Protein AF-A0AA36N9P1-F1 (afdb_monomer_lite)

Organism: NCBI:txid2562239

Secondary structure (DSSP, 8-state):
----HHHHHHHHHHHHHTTS--TTHHHHHHHHHHHHHHHHHHHH--TTT-HHHHHHHHHHHHHHHHHHHTS-SS--THHHHHHHHHHHHHHHHHHHHHHHHHHHTT--GGG-HHHHHHHHHHHHHHHHHHHHHTTTS-HHHHHHHHHHHHHHHHHHHHHHHSS------HHHHHHHHHTTS-GGG--S--THHHHHHHHTSS------PPPHHHHHHHHHHHHHHHHHHHHHHHHTT----TTSTTHHHHHHHHHHTT--HHHHHHTHHHHHHHS-HHHHHHHHHHH-SS-SS-HHHHHHHHHH--

Structure (mmCIF, N/CA/C/O backbone):
data_AF-A0AA36N9P1-F1
#
_entry.id   AF-A0AA36N9P1-F1
#
loop_
_atom_site.group_PDB
_atom_site.id
_atom_site.type_symbol
_atom_site.label_atom_id
_atom_site.label_alt_id
_atom_site.label_comp_id
_atom_site.label_asym_id
_atom_site.label_entity_id
_atom_site.label_seq_id
_atom_site.pdbx_PDB_ins_code
_atom_site.Cartn_x
_atom_site.Cartn_y
_atom_site.Cartn_z
_atom_site.occupancy
_atom_site.B_iso_or_equiv
_atom_site.auth_seq_id
_atom_site.auth_comp_id
_atom_site.auth_asym_id
_atom_site.auth_atom_id
_atom_site.pdbx_PDB_model_num
ATOM 1 N N . MET A 1 1 ? -11.630 -11.093 16.949 1.00 73.50 1 MET A N 1
ATOM 2 C CA . MET A 1 1 ? -11.182 -9.713 17.240 1.00 73.50 1 MET A CA 1
ATOM 3 C C . MET A 1 1 ? -10.554 -9.713 18.623 1.00 73.50 1 MET A C 1
ATOM 5 O O . MET A 1 1 ? -11.185 -10.213 19.547 1.00 73.50 1 MET A O 1
ATOM 9 N N . LYS A 1 2 ? -9.307 -9.256 18.764 1.00 85.06 2 LYS A N 1
ATOM 10 C CA . LYS A 1 2 ? -8.616 -9.235 20.062 1.00 85.06 2 LYS A CA 1
ATOM 11 C C . LYS A 1 2 ? -8.937 -7.912 20.759 1.00 85.06 2 LYS A C 1
ATOM 13 O O . LYS A 1 2 ? -8.460 -6.876 20.317 1.00 85.06 2 LYS A O 1
ATOM 18 N N . VAL A 1 3 ? -9.762 -7.967 21.800 1.00 90.50 3 VAL A N 1
ATOM 19 C CA . VAL A 1 3 ? -10.152 -6.811 22.624 1.00 90.50 3 VAL A CA 1
ATOM 20 C C . VAL A 1 3 ? -9.300 -6.795 23.888 1.00 90.50 3 VAL A C 1
ATOM 22 O O . VAL A 1 3 ? -8.986 -7.848 24.450 1.00 90.50 3 VAL A O 1
ATOM 25 N N . SER A 1 4 ? -8.893 -5.614 24.336 1.00 92.88 4 SER A N 1
ATOM 26 C CA . SER A 1 4 ? -8.079 -5.462 25.529 1.00 92.88 4 SER A CA 1
ATOM 27 C C . SER A 1 4 ? -8.882 -5.695 26.817 1.00 92.88 4 SER A C 1
ATOM 29 O O . SER A 1 4 ? -10.080 -5.396 26.887 1.00 92.88 4 SER A O 1
ATOM 31 N N . PRO A 1 5 ? -8.223 -6.152 27.901 1.00 93.56 5 PRO A N 1
ATOM 32 C CA . PRO A 1 5 ? -8.864 -6.269 29.210 1.00 93.56 5 PRO A CA 1
ATOM 33 C C . PRO A 1 5 ? -9.454 -4.945 29.713 1.00 93.56 5 PRO A C 1
ATOM 35 O O . PRO A 1 5 ? -10.457 -4.951 30.421 1.00 93.56 5 PRO A O 1
ATOM 38 N N . THR A 1 6 ? -8.852 -3.809 29.347 1.00 92.50 6 THR A N 1
ATOM 39 C CA . THR A 1 6 ? -9.326 -2.473 29.730 1.00 92.50 6 THR A CA 1
ATOM 40 C C . THR A 1 6 ? -10.675 -2.158 29.091 1.00 92.50 6 THR A C 1
ATOM 42 O O . THR A 1 6 ? -11.595 -1.755 29.800 1.00 92.50 6 THR A O 1
ATOM 45 N N . ALA A 1 7 ? -10.825 -2.400 27.786 1.00 92.69 7 ALA A N 1
ATOM 46 C CA . ALA A 1 7 ? -12.092 -2.186 27.089 1.00 92.69 7 ALA A CA 1
ATOM 47 C C . ALA A 1 7 ? -13.194 -3.128 27.602 1.00 92.69 7 ALA A C 1
ATOM 49 O O . ALA A 1 7 ? -14.325 -2.695 27.810 1.00 92.69 7 ALA A O 1
ATOM 50 N N . LEU A 1 8 ? -12.857 -4.389 27.904 1.00 94.19 8 LEU A N 1
ATOM 51 C CA . LEU A 1 8 ? -13.791 -5.338 28.525 1.00 94.19 8 LEU A CA 1
ATOM 52 C C . LEU A 1 8 ? -14.265 -4.871 29.907 1.00 94.19 8 LEU A C 1
ATOM 54 O O . LEU A 1 8 ? -15.458 -4.938 30.202 1.00 94.19 8 LEU A O 1
ATOM 58 N N . LYS A 1 9 ? -13.345 -4.396 30.758 1.00 94.94 9 LYS A N 1
ATOM 59 C CA . LYS A 1 9 ? -13.691 -3.846 32.077 1.00 94.94 9 LYS A CA 1
ATOM 60 C C . LYS A 1 9 ? -14.610 -2.634 31.939 1.00 94.94 9 LYS A C 1
ATOM 62 O O . LYS A 1 9 ? -15.633 -2.595 32.612 1.00 94.94 9 LYS A O 1
ATOM 67 N N . LEU A 1 10 ? -14.290 -1.702 31.041 1.00 93.62 10 LEU A N 1
ATOM 68 C CA . LEU A 1 10 ? -15.113 -0.517 30.797 1.00 93.62 10 LEU A CA 1
ATOM 69 C C . LEU A 1 10 ? -16.517 -0.887 30.296 1.00 93.62 10 LEU A C 1
ATOM 71 O O . LEU A 1 10 ? -17.500 -0.393 30.837 1.00 93.62 10 LEU A O 1
ATOM 75 N N . ALA A 1 11 ? -16.632 -1.808 29.336 1.00 92.94 11 ALA A N 1
ATOM 76 C CA . ALA A 1 11 ? -17.930 -2.261 28.835 1.00 92.94 11 ALA A CA 1
ATOM 77 C C . ALA A 1 11 ? -18.801 -2.894 29.933 1.00 92.94 11 ALA A C 1
ATOM 79 O O . ALA A 1 11 ? -20.003 -2.650 29.976 1.00 92.94 11 ALA A O 1
ATOM 80 N N . ARG A 1 12 ? -18.204 -3.665 30.856 1.00 94.44 12 ARG A N 1
ATOM 81 C CA . ARG A 1 12 ? -18.929 -4.215 32.016 1.00 94.44 12 ARG A CA 1
ATOM 82 C C . ARG A 1 12 ? -19.448 -3.117 32.942 1.00 94.44 12 ARG A C 1
ATOM 84 O O . ARG A 1 12 ? -20.580 -3.222 33.397 1.00 94.44 12 ARG A O 1
ATOM 91 N N . GLN A 1 13 ? -18.647 -2.081 33.196 1.00 92.44 13 GLN A N 1
ATOM 92 C CA . GLN A 1 13 ? -19.057 -0.942 34.026 1.00 92.44 13 GLN A CA 1
ATOM 93 C C . GLN A 1 13 ? -20.187 -0.143 33.367 1.00 92.44 13 GLN A C 1
ATOM 95 O O . GLN A 1 13 ? -21.183 0.154 34.015 1.00 92.44 13 GLN A O 1
ATOM 100 N N . ILE A 1 14 ? -20.091 0.111 32.058 1.00 90.50 14 ILE A N 1
ATOM 101 C CA . ILE A 1 14 ? -21.170 0.737 31.278 1.00 90.50 14 ILE A CA 1
ATOM 102 C C . ILE A 1 14 ? -22.450 -0.104 31.362 1.00 90.50 14 ILE A C 1
ATOM 104 O O . ILE A 1 14 ? -23.526 0.433 31.601 1.00 90.50 14 ILE A O 1
ATOM 108 N N . GLY A 1 15 ? -22.339 -1.426 31.209 1.00 90.75 15 GLY A N 1
ATOM 109 C CA . GLY A 1 15 ? -23.479 -2.335 31.316 1.00 90.75 15 GLY A CA 1
ATOM 110 C C . GLY A 1 15 ? -24.096 -2.392 32.717 1.00 90.75 15 GLY A C 1
ATOM 111 O O . GLY A 1 15 ? -25.293 -2.625 32.829 1.00 90.75 15 GLY A O 1
ATOM 112 N N . ALA A 1 16 ? -23.309 -2.181 33.775 1.00 91.56 16 ALA A N 1
ATOM 113 C CA . ALA A 1 16 ? -23.822 -2.069 35.139 1.00 91.56 16 ALA A CA 1
ATOM 114 C C . ALA A 1 16 ? -24.599 -0.756 35.333 1.00 91.56 16 ALA A C 1
ATOM 116 O O . ALA A 1 16 ? -25.746 -0.804 35.762 1.00 91.56 16 ALA A O 1
ATOM 117 N N . LEU A 1 17 ? -24.024 0.379 34.916 1.00 89.38 17 LEU A N 1
ATOM 118 C CA . LEU A 1 17 ? -24.678 1.697 34.965 1.00 89.38 17 LEU A CA 1
ATOM 119 C C . LEU A 1 17 ? -25.976 1.744 34.144 1.00 89.38 17 LEU A C 1
ATOM 121 O O . LEU A 1 17 ? -26.926 2.420 34.508 1.00 89.38 17 LEU A O 1
ATOM 125 N N . ALA A 1 18 ? -26.030 1.002 33.039 1.00 87.31 18 ALA A N 1
ATOM 126 C CA . ALA A 1 18 ? -27.203 0.932 32.174 1.00 87.31 18 ALA A CA 1
ATOM 127 C C . ALA A 1 18 ? -28.402 0.177 32.777 1.00 87.31 18 ALA A C 1
ATOM 129 O O . ALA A 1 18 ? -29.517 0.340 32.286 1.00 87.31 18 ALA A O 1
ATOM 130 N N . LYS A 1 19 ? -28.192 -0.691 33.778 1.00 89.06 19 LYS A N 1
ATOM 131 C CA . LYS A 1 19 ? -29.276 -1.486 34.386 1.00 89.06 19 LYS A CA 1
ATOM 132 C C . LYS A 1 19 ? -30.121 -0.682 35.367 1.00 89.06 19 LYS A C 1
ATOM 134 O O . LYS A 1 19 ? -31.305 -0.965 35.502 1.00 89.06 19 LYS A O 1
ATOM 139 N N . GLU A 1 20 ? -29.515 0.305 36.013 1.00 87.31 20 GLU A N 1
ATOM 140 C CA . GLU A 1 20 ? -30.154 1.199 36.977 1.00 87.31 20 GLU A CA 1
ATOM 141 C C . GLU A 1 20 ? -29.879 2.642 36.527 1.00 87.31 20 GLU A C 1
ATOM 143 O O . GLU A 1 20 ? -29.014 3.310 37.093 1.00 87.31 20 GLU A O 1
ATOM 148 N N . PRO A 1 21 ? -30.515 3.096 35.427 1.00 76.19 21 PRO A N 1
ATOM 149 C CA . PRO A 1 21 ? -30.162 4.362 34.804 1.00 76.19 21 PRO A CA 1
ATOM 150 C C . PRO A 1 21 ? -30.597 5.539 35.683 1.00 76.19 21 PRO A C 1
ATOM 152 O O . PRO A 1 21 ? -31.779 5.868 35.757 1.00 76.19 21 PRO A O 1
ATOM 155 N N . ASP A 1 22 ? -29.617 6.173 36.317 1.00 85.00 22 ASP A N 1
ATOM 156 C CA . ASP A 1 22 ? -29.736 7.507 36.906 1.00 85.00 22 ASP A CA 1
ATOM 157 C C . ASP A 1 22 ? -29.757 8.588 35.800 1.00 85.00 22 ASP A C 1
ATOM 159 O O . ASP A 1 22 ? -29.250 8.362 34.692 1.00 85.00 22 ASP A O 1
ATOM 163 N N . GLU A 1 23 ? -30.294 9.778 36.084 1.00 86.62 23 GLU A N 1
ATOM 164 C CA . GLU A 1 23 ? -30.327 10.919 35.152 1.00 86.62 23 GLU A CA 1
ATOM 165 C C . GLU A 1 23 ? -28.917 11.327 34.685 1.00 86.62 23 GLU A C 1
ATOM 167 O O . GLU A 1 23 ? -28.735 11.800 33.559 1.00 86.62 23 GLU A O 1
ATOM 172 N N . GLU A 1 24 ? -27.896 11.078 35.510 1.00 88.69 24 GLU A N 1
ATOM 173 C CA . GLU A 1 24 ? -26.492 11.388 35.218 1.00 88.69 24 GLU A CA 1
ATOM 174 C C . GLU A 1 24 ? -25.759 10.300 34.414 1.00 88.69 24 GLU A C 1
ATOM 176 O O . GLU A 1 24 ? -24.694 10.559 33.834 1.00 88.69 24 GLU A O 1
ATOM 181 N N . ALA A 1 25 ? -26.315 9.086 34.315 1.00 86.25 25 ALA A N 1
ATOM 182 C CA . ALA A 1 25 ? -25.667 7.957 33.641 1.00 86.25 25 ALA A CA 1
ATOM 183 C C . ALA A 1 25 ? -25.220 8.272 32.192 1.00 86.25 25 ALA A C 1
ATOM 185 O O . ALA A 1 25 ? -24.097 7.902 31.824 1.00 86.25 25 ALA A O 1
ATOM 186 N N . PRO A 1 26 ? -25.996 9.011 31.366 1.00 85.25 26 PRO A N 1
ATOM 187 C CA . PRO A 1 26 ? -25.541 9.480 30.057 1.00 85.25 26 PRO A CA 1
ATOM 188 C C . PRO A 1 26 ? -24.268 10.291 30.035 1.00 85.25 26 PRO A C 1
ATOM 190 O O . PRO A 1 26 ? -23.395 10.062 29.186 1.00 85.25 26 PRO A O 1
ATOM 193 N N . LEU A 1 27 ? -24.164 11.234 30.959 1.00 86.50 27 LEU A N 1
ATOM 194 C CA . LEU A 1 27 ? -23.023 12.120 31.035 1.00 86.50 27 LEU A CA 1
ATOM 195 C C . LEU A 1 27 ? -21.780 11.321 31.430 1.00 86.50 27 LEU A C 1
ATOM 197 O O . LEU A 1 27 ? -20.750 11.417 30.757 1.00 86.50 27 LEU A O 1
ATOM 201 N N . ILE A 1 28 ? -21.910 10.464 32.444 1.00 88.69 28 ILE A N 1
ATOM 202 C CA . ILE A 1 28 ? -20.821 9.625 32.956 1.00 88.69 28 ILE A CA 1
ATOM 203 C C . ILE A 1 28 ? -20.326 8.659 31.874 1.00 88.69 28 ILE A C 1
ATOM 205 O O . ILE A 1 28 ? -19.126 8.589 31.604 1.00 88.69 28 ILE A O 1
ATOM 209 N N . ILE A 1 29 ? -21.230 7.949 31.188 1.00 88.12 29 ILE A N 1
ATOM 210 C CA . ILE A 1 29 ? -20.859 7.012 30.115 1.00 88.12 29 ILE A CA 1
ATOM 211 C C . ILE A 1 29 ? -20.126 7.745 28.980 1.00 88.12 29 ILE A C 1
ATOM 213 O O . ILE A 1 29 ? -19.108 7.257 28.477 1.00 88.12 29 ILE A O 1
ATOM 217 N N . SER A 1 30 ? -20.603 8.932 28.595 1.00 86.94 30 SER A N 1
ATOM 218 C CA . SER A 1 30 ? -19.964 9.764 27.569 1.00 86.94 30 SER A CA 1
ATOM 219 C C . SER A 1 30 ? -18.556 10.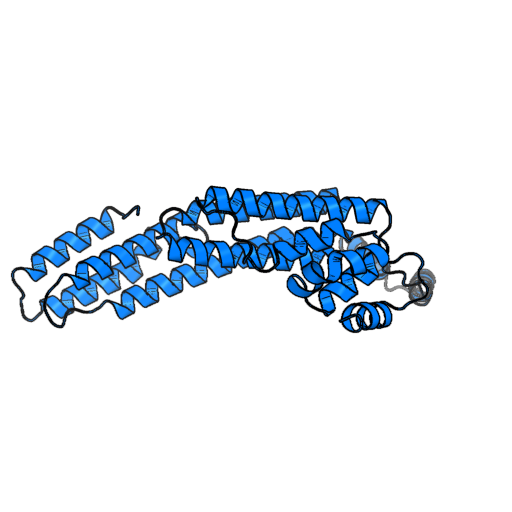216 27.973 1.00 86.94 30 SER A C 1
ATOM 221 O O . SER A 1 30 ? -17.604 10.088 27.191 1.00 86.94 30 SER A O 1
ATOM 223 N N . GLN A 1 31 ? -18.394 10.681 29.214 1.00 88.81 31 GLN A N 1
ATOM 224 C CA . GLN A 1 31 ? -17.103 11.097 29.759 1.00 88.81 31 GLN A CA 1
ATOM 225 C C . GLN A 1 31 ? -16.124 9.925 29.845 1.00 88.81 31 GLN A C 1
ATOM 227 O O . GLN A 1 31 ? -14.984 10.061 29.407 1.00 88.81 31 GLN A O 1
ATOM 232 N N . LEU A 1 32 ? -16.564 8.753 30.309 1.00 89.88 32 LEU A N 1
ATOM 233 C CA . LEU A 1 32 ? -15.726 7.552 30.366 1.00 89.88 32 LEU A CA 1
ATOM 234 C C . LEU A 1 32 ? -15.252 7.111 28.976 1.00 89.88 32 LEU A C 1
ATOM 236 O O . LEU A 1 32 ? -14.084 6.759 28.807 1.00 89.88 32 LEU A O 1
ATOM 240 N N . CYS A 1 33 ? -16.121 7.168 27.962 1.00 89.38 33 CYS A N 1
ATOM 241 C CA . CYS A 1 33 ? -15.740 6.855 26.582 1.00 89.38 33 CYS A CA 1
ATOM 242 C C . CYS A 1 33 ? -14.740 7.874 26.023 1.00 89.38 33 CYS A C 1
ATOM 244 O O . CYS A 1 33 ? -13.772 7.496 25.362 1.00 89.38 33 CYS A O 1
ATOM 246 N N . THR A 1 34 ? -14.945 9.157 26.317 1.00 88.25 34 THR A N 1
ATOM 247 C CA . THR A 1 34 ? -14.031 10.234 25.916 1.00 88.25 34 THR A CA 1
ATOM 248 C C . THR A 1 34 ? -12.665 10.065 26.577 1.00 88.25 34 THR A C 1
ATOM 250 O O . THR A 1 34 ? -11.644 10.054 25.889 1.00 88.25 34 THR A O 1
ATOM 253 N N . LEU A 1 35 ? -12.639 9.839 27.892 1.00 89.25 35 LEU A N 1
ATOM 254 C CA . LEU A 1 35 ? -11.419 9.569 28.650 1.00 89.25 35 LEU A CA 1
ATOM 255 C C . LEU A 1 35 ? -10.707 8.322 28.133 1.00 89.25 35 LEU A C 1
ATOM 257 O O . LEU A 1 35 ? -9.491 8.350 27.975 1.00 89.25 35 LEU A O 1
ATOM 261 N N . PHE A 1 36 ? -11.435 7.254 27.799 1.00 91.31 36 PHE A N 1
ATOM 262 C CA . PHE A 1 36 ? -10.842 6.078 27.166 1.00 91.31 36 PHE A CA 1
ATOM 263 C C . PHE A 1 36 ? -10.176 6.437 25.833 1.00 91.31 36 PHE A C 1
ATOM 265 O O . PHE A 1 36 ? -9.011 6.103 25.627 1.00 91.31 36 PHE A O 1
ATOM 272 N N . GLY A 1 37 ? -10.877 7.149 24.946 1.00 88.12 37 GLY A N 1
ATOM 273 C CA . GLY A 1 37 ? -10.343 7.559 23.644 1.00 88.12 37 GLY A CA 1
ATOM 274 C C . GLY A 1 37 ? -9.116 8.472 23.735 1.00 88.12 37 GLY A C 1
ATOM 275 O O . GLY A 1 37 ? -8.252 8.407 22.863 1.00 88.12 37 GLY A O 1
ATOM 276 N N . ILE A 1 38 ? -9.022 9.289 24.789 1.00 86.81 38 ILE A N 1
ATOM 277 C CA . ILE A 1 38 ? -7.877 10.171 25.050 1.00 86.81 38 ILE A CA 1
ATOM 278 C C . ILE A 1 38 ? -6.729 9.392 25.691 1.00 86.81 38 ILE A C 1
ATOM 280 O O . ILE A 1 38 ? -5.627 9.390 25.157 1.00 86.81 38 ILE A O 1
ATOM 284 N N . LEU A 1 39 ? -6.968 8.724 26.821 1.00 88.06 39 LEU A N 1
ATOM 285 C CA . LEU A 1 39 ? -5.920 8.143 27.666 1.00 88.06 39 LEU A CA 1
ATOM 286 C C . LEU A 1 39 ? -5.350 6.841 27.108 1.00 88.06 39 LEU A C 1
ATOM 288 O O . LEU A 1 39 ? -4.181 6.527 27.343 1.00 88.06 39 LEU A O 1
ATOM 292 N N . ARG A 1 40 ? -6.156 6.059 26.382 1.00 86.88 40 ARG A N 1
ATOM 293 C CA . ARG A 1 40 ? -5.729 4.745 25.895 1.00 86.88 40 ARG A CA 1
ATOM 294 C C . ARG A 1 40 ? -4.535 4.828 24.933 1.00 86.88 40 ARG A C 1
ATOM 296 O O . ARG A 1 40 ? -3.597 4.064 25.165 1.00 86.88 40 ARG A O 1
ATOM 303 N N . PRO A 1 41 ? -4.508 5.742 23.942 1.00 82.69 41 PRO A N 1
ATOM 304 C CA . PRO A 1 41 ? -3.313 6.004 23.146 1.00 82.69 41 PRO A CA 1
ATOM 305 C C . PRO A 1 41 ? -2.066 6.276 23.992 1.00 82.69 41 PRO A C 1
ATOM 307 O O . PRO A 1 41 ? -1.075 5.574 23.832 1.00 82.69 41 PRO A O 1
ATOM 310 N N . TYR A 1 42 ? -2.129 7.201 24.957 1.00 82.12 42 TYR A N 1
ATOM 311 C CA . TYR A 1 42 ? -0.972 7.531 25.803 1.00 82.12 42 TYR A CA 1
ATOM 312 C C . TYR A 1 42 ? -0.475 6.331 26.614 1.00 82.12 42 TYR A C 1
ATOM 314 O O . TYR A 1 42 ? 0.727 6.093 26.692 1.00 82.12 42 TYR A O 1
ATOM 322 N N . ALA A 1 43 ? -1.390 5.530 27.165 1.00 80.00 43 ALA A N 1
ATOM 323 C CA . ALA A 1 43 ? -1.039 4.335 27.929 1.00 80.00 43 ALA A CA 1
ATOM 324 C C . ALA A 1 43 ? -0.402 3.227 27.069 1.00 80.00 43 ALA A C 1
ATOM 326 O O . ALA A 1 43 ? 0.311 2.372 27.590 1.00 80.00 43 ALA A O 1
ATOM 327 N N . GLN A 1 44 ? -0.675 3.210 25.762 1.00 78.31 44 GLN A N 1
ATOM 328 C CA . GLN A 1 44 ? -0.101 2.248 24.818 1.00 78.31 44 GLN A CA 1
ATOM 329 C C . GLN A 1 44 ? 1.167 2.773 24.125 1.00 78.31 44 GLN A C 1
ATOM 331 O O . GLN A 1 44 ? 1.796 2.018 23.383 1.00 78.31 44 GLN A O 1
ATOM 336 N N . GLY A 1 45 ? 1.586 4.015 24.380 1.00 83.69 45 GLY A N 1
ATOM 337 C CA . GLY A 1 45 ? 2.714 4.653 23.701 1.00 83.69 45 GLY A CA 1
ATOM 338 C C . GLY A 1 45 ? 2.354 5.152 22.298 1.00 83.69 45 GLY A C 1
ATOM 339 O O . GLY A 1 45 ? 1.211 5.495 22.009 1.00 83.69 45 GLY A O 1
ATOM 340 N N . GLU A 1 46 ? 3.335 5.218 21.400 1.00 86.56 46 GLU A N 1
ATOM 341 C CA . GLU A 1 46 ? 3.134 5.774 20.059 1.00 86.56 46 GLU A CA 1
ATOM 342 C C . GLU A 1 46 ? 2.291 4.855 19.150 1.00 86.56 46 GLU A C 1
ATOM 344 O O . GLU A 1 46 ? 2.813 4.008 18.427 1.00 86.56 46 GLU A O 1
ATOM 349 N N . LEU A 1 47 ? 0.966 5.045 19.132 1.00 88.31 47 LEU A N 1
ATOM 350 C CA . LEU A 1 47 ? 0.063 4.264 18.270 1.00 88.31 47 LEU A CA 1
ATOM 351 C C . LEU A 1 47 ? 0.388 4.387 16.774 1.00 88.31 47 LEU A C 1
ATOM 353 O O . LEU A 1 47 ? 0.174 3.442 16.021 1.00 88.31 47 LEU A O 1
ATOM 357 N N . LYS A 1 48 ? 0.897 5.542 16.331 1.00 90.75 48 LYS A N 1
ATOM 358 C CA . LYS A 1 48 ? 1.219 5.778 14.916 1.00 90.75 48 LYS A CA 1
ATOM 359 C C . LYS A 1 48 ? 2.344 4.873 14.395 1.00 90.75 48 LYS A C 1
ATOM 361 O O . LYS A 1 48 ? 2.326 4.497 13.226 1.00 90.75 48 LYS A O 1
ATOM 366 N N . SER A 1 49 ? 3.305 4.512 15.249 1.00 91.62 49 SER A N 1
ATOM 367 C CA . SER A 1 49 ? 4.492 3.743 14.856 1.00 91.62 49 SER A CA 1
ATOM 368 C C . SER A 1 49 ? 4.326 2.233 15.034 1.00 91.62 49 SER A C 1
ATOM 370 O O . SER A 1 49 ? 5.031 1.480 14.365 1.00 91.62 49 SER A O 1
ATOM 372 N N . ASP A 1 50 ? 3.360 1.786 15.846 1.00 94.19 50 ASP A N 1
ATOM 373 C CA . ASP A 1 50 ? 3.055 0.369 16.083 1.00 94.19 50 ASP A CA 1
ATOM 374 C C . ASP A 1 50 ? 1.652 -0.013 15.547 1.00 94.19 50 ASP A C 1
ATOM 376 O O . ASP A 1 50 ? 0.632 0.197 16.222 1.00 94.19 50 ASP A O 1
ATOM 380 N N . PRO A 1 51 ? 1.578 -0.627 14.347 1.00 93.19 51 PRO A N 1
ATOM 381 C CA . PRO A 1 51 ? 0.322 -1.039 13.720 1.00 93.19 51 PRO A CA 1
ATOM 382 C C . PRO A 1 51 ? -0.499 -2.015 14.566 1.00 93.19 51 PRO A C 1
ATOM 384 O O . PRO A 1 51 ? -1.728 -1.944 14.547 1.00 93.19 51 PRO A O 1
ATOM 387 N N . LEU A 1 52 ? 0.151 -2.893 15.341 1.00 93.69 52 LEU A N 1
ATOM 388 C CA . LEU A 1 52 ? -0.543 -3.850 16.202 1.00 93.69 52 LEU A CA 1
ATOM 389 C C . LEU A 1 52 ? -1.248 -3.132 17.353 1.00 93.69 52 LEU A C 1
ATOM 391 O O . LEU A 1 52 ? -2.412 -3.423 17.644 1.00 93.69 52 LEU A O 1
ATOM 395 N N . ARG A 1 53 ? -0.573 -2.177 18.003 1.00 93.00 53 ARG A N 1
ATOM 396 C CA . ARG A 1 53 ? -1.183 -1.386 19.085 1.00 93.00 53 ARG A CA 1
ATOM 397 C C . ARG A 1 53 ? -2.342 -0.543 18.572 1.00 93.00 53 ARG A C 1
ATOM 399 O O . ARG A 1 53 ? -3.403 -0.551 19.198 1.00 93.00 53 ARG A O 1
ATOM 406 N N . CYS A 1 54 ? -2.173 0.114 17.423 1.00 92.88 54 CYS A N 1
ATOM 407 C CA . CYS A 1 54 ? -3.246 0.867 16.775 1.00 92.88 54 CYS A CA 1
ATOM 408 C C . CYS A 1 54 ? -4.444 -0.036 16.436 1.00 92.88 54 CYS A C 1
ATOM 410 O O . CYS A 1 54 ? -5.580 0.287 16.780 1.00 92.88 54 CYS A O 1
ATOM 412 N N . ALA A 1 55 ? -4.203 -1.211 15.846 1.00 92.75 55 ALA A N 1
ATOM 413 C CA . ALA A 1 55 ? -5.259 -2.164 15.512 1.00 92.75 55 ALA A CA 1
ATOM 414 C C . ALA A 1 55 ? -6.035 -2.647 16.748 1.00 92.75 55 ALA A C 1
ATOM 416 O O . ALA A 1 55 ? -7.262 -2.745 16.706 1.00 92.75 55 ALA A O 1
ATOM 417 N N . VAL A 1 56 ? -5.341 -2.914 17.861 1.00 92.31 56 VAL A N 1
ATOM 418 C CA . VAL A 1 56 ? -5.983 -3.267 19.138 1.00 92.31 56 VAL A CA 1
ATOM 419 C C . VAL A 1 56 ? -6.811 -2.100 19.678 1.00 92.31 56 VAL A C 1
ATOM 421 O O . VAL A 1 56 ? -7.936 -2.318 20.119 1.00 92.31 56 VAL A O 1
ATOM 424 N N . PHE A 1 57 ? -6.310 -0.864 19.608 1.00 92.81 57 PHE A N 1
ATOM 425 C CA . PHE A 1 57 ? -7.075 0.319 20.012 1.00 92.81 57 PHE A CA 1
ATOM 426 C C . PHE A 1 57 ? -8.358 0.493 19.185 1.00 92.81 57 PHE A C 1
ATOM 428 O O . PHE A 1 57 ? -9.433 0.710 19.740 1.00 92.81 57 PHE A O 1
ATOM 435 N N . VAL A 1 58 ? -8.280 0.342 17.863 1.00 92.12 58 VAL A N 1
ATOM 436 C CA . VAL A 1 58 ? -9.455 0.430 16.982 1.00 92.12 58 VAL A CA 1
ATOM 437 C C . VAL A 1 58 ? -10.444 -0.703 17.271 1.00 92.12 58 VAL A C 1
ATOM 439 O O . VAL A 1 58 ? -11.650 -0.464 17.334 1.00 92.12 58 VAL A O 1
ATOM 442 N N . ALA A 1 59 ? -9.957 -1.924 17.508 1.00 92.12 59 ALA A N 1
ATOM 443 C CA . ALA A 1 59 ? -10.796 -3.047 17.922 1.00 92.12 59 ALA A CA 1
ATOM 444 C C . ALA A 1 59 ? -11.515 -2.771 19.256 1.00 92.12 59 ALA A C 1
ATOM 446 O O . ALA A 1 59 ? -12.707 -3.063 19.379 1.00 92.12 59 ALA A O 1
ATOM 447 N N . ASP A 1 60 ? -10.824 -2.159 20.222 1.00 93.06 60 ASP A N 1
ATOM 448 C CA . ASP A 1 60 ? -11.407 -1.725 21.493 1.00 93.06 60 ASP A CA 1
ATOM 449 C C . ASP A 1 60 ? -12.506 -0.673 21.281 1.00 93.06 60 ASP A C 1
ATOM 451 O O . ASP A 1 60 ? -13.605 -0.808 21.820 1.00 93.06 60 ASP A O 1
ATOM 455 N N . VAL A 1 61 ? -12.240 0.345 20.456 1.00 92.38 61 VAL A N 1
ATOM 456 C CA . VAL A 1 61 ? -13.211 1.391 20.093 1.00 92.38 61 VAL A CA 1
ATOM 457 C C . VAL A 1 61 ? -14.470 0.781 19.478 1.00 92.38 61 VAL A C 1
ATOM 459 O O . VAL A 1 61 ? -15.583 1.099 19.897 1.00 92.38 61 VAL A O 1
ATOM 462 N N . MET A 1 62 ? -14.316 -0.133 18.519 1.00 90.38 62 MET A N 1
ATOM 463 C CA . MET A 1 62 ? -15.451 -0.795 17.873 1.00 90.38 62 MET A CA 1
ATOM 464 C C . MET A 1 62 ? -16.246 -1.667 18.843 1.00 90.38 62 MET A C 1
ATOM 466 O O . MET A 1 62 ? -17.477 -1.663 18.804 1.00 90.38 62 MET A O 1
ATOM 470 N N . PHE A 1 63 ? -15.556 -2.387 19.729 1.00 92.25 63 PHE A N 1
ATOM 471 C CA . PHE A 1 63 ? -16.193 -3.186 20.770 1.00 92.25 63 PHE A CA 1
ATOM 472 C C . PHE A 1 63 ? -17.018 -2.320 21.732 1.00 92.25 63 PHE A C 1
ATOM 474 O O . PHE A 1 63 ? -18.158 -2.664 22.052 1.00 92.25 63 PHE A O 1
ATOM 481 N N . LEU A 1 64 ? -16.480 -1.174 22.155 1.00 91.25 64 LEU A N 1
ATOM 482 C CA . LEU A 1 64 ? -17.186 -0.234 23.025 1.00 91.25 64 LEU A CA 1
ATOM 483 C C . LEU A 1 64 ? -18.394 0.392 22.323 1.00 91.25 64 LEU A C 1
ATOM 485 O O . LEU A 1 64 ? -19.468 0.435 22.912 1.00 91.25 64 LEU A O 1
ATOM 489 N N . ILE A 1 65 ? -18.265 0.798 21.055 1.00 90.38 65 ILE A N 1
ATOM 490 C CA . ILE A 1 65 ? -19.398 1.305 20.259 1.00 90.38 65 ILE A CA 1
ATOM 491 C C . ILE A 1 65 ? -20.503 0.250 20.155 1.00 90.38 65 ILE A C 1
ATOM 493 O O . ILE A 1 65 ? -21.676 0.571 20.341 1.00 90.38 65 ILE A O 1
ATOM 497 N N . HIS A 1 66 ? -20.140 -1.006 19.886 1.00 90.56 66 HIS A N 1
ATOM 498 C CA . HIS A 1 66 ? -21.108 -2.097 19.855 1.00 90.56 66 HIS A CA 1
ATOM 499 C C . HIS A 1 66 ? -21.781 -2.287 21.219 1.00 90.56 66 HIS A C 1
ATOM 501 O O . HIS A 1 66 ? -23.003 -2.376 21.282 1.00 90.56 66 HIS A O 1
ATOM 507 N N . SER A 1 67 ? -21.012 -2.267 22.307 1.00 89.50 67 SER A N 1
ATOM 508 C CA . SER A 1 67 ? -21.548 -2.402 23.667 1.00 89.50 67 SER A CA 1
ATOM 509 C C . SER A 1 67 ? -22.532 -1.277 24.002 1.00 89.50 67 SER A C 1
ATOM 511 O O . SER A 1 67 ? -23.626 -1.542 24.487 1.00 89.50 67 SER A O 1
ATOM 513 N N . LEU A 1 68 ? -22.191 -0.031 23.658 1.00 87.94 68 LEU A N 1
ATOM 514 C CA . LEU A 1 68 ? -23.065 1.135 23.818 1.00 87.94 68 LEU A CA 1
ATOM 515 C C . LEU A 1 68 ? -24.343 1.032 22.979 1.00 87.94 68 LEU A C 1
ATOM 517 O O . LEU A 1 68 ? -25.390 1.497 23.409 1.00 87.94 68 LEU A O 1
ATOM 521 N N . SER A 1 69 ? -24.283 0.416 21.794 1.00 87.88 69 SER A N 1
ATOM 522 C CA . SER A 1 69 ? -25.466 0.254 20.936 1.00 87.88 69 SER A CA 1
ATOM 523 C C . SER A 1 69 ? -26.516 -0.705 21.502 1.00 87.88 69 SER A C 1
ATOM 525 O O . SER A 1 69 ? -27.664 -0.651 21.072 1.00 87.88 69 SER A O 1
ATOM 527 N N . GLN A 1 70 ? -26.132 -1.551 22.463 1.00 87.50 70 GLN A N 1
ATOM 528 C CA . GLN A 1 70 ? -27.043 -2.458 23.166 1.00 87.50 70 GLN A CA 1
ATOM 529 C C . GLN A 1 70 ? -27.715 -1.803 24.381 1.00 87.50 70 GLN A C 1
ATOM 531 O O . GLN A 1 70 ? -28.608 -2.399 24.978 1.00 87.50 70 GLN A O 1
ATOM 536 N N . VAL A 1 71 ? -27.288 -0.597 24.771 1.00 83.81 71 VAL A N 1
ATOM 537 C CA . VAL A 1 71 ? -27.849 0.121 25.917 1.00 83.81 71 VAL A CA 1
ATOM 538 C C . VAL A 1 71 ? -29.082 0.928 25.467 1.00 83.81 71 VAL A C 1
ATOM 540 O O . VAL A 1 71 ? -28.982 1.693 24.503 1.00 83.81 71 VAL A O 1
ATOM 543 N N . PRO A 1 72 ? -30.250 0.776 26.122 1.00 78.44 72 PRO A N 1
ATOM 544 C CA . PRO A 1 72 ? -31.458 1.524 25.774 1.00 78.44 72 PRO A CA 1
ATOM 545 C C . PRO A 1 72 ? -31.359 3.015 26.146 1.00 78.44 72 PRO A C 1
ATOM 547 O O . PRO A 1 72 ? -30.757 3.375 27.150 1.00 78.44 72 PRO A O 1
ATOM 550 N N . GLY A 1 73 ? -31.991 3.890 25.351 1.00 65.56 73 GLY A N 1
ATOM 551 C CA . GLY A 1 73 ? -32.058 5.340 25.604 1.00 65.56 73 GLY A CA 1
ATOM 552 C C . GLY A 1 73 ? -31.012 6.168 24.842 1.00 65.56 73 GLY A C 1
ATOM 553 O O . GLY A 1 73 ? -30.145 5.630 24.162 1.00 65.56 73 GLY A O 1
ATOM 554 N N . SER A 1 74 ? -31.104 7.500 24.918 1.00 56.22 74 SER A N 1
ATOM 555 C CA . SER A 1 74 ? -30.328 8.549 24.204 1.00 56.22 74 SER A CA 1
ATOM 556 C C . SER A 1 74 ? -28.799 8.546 24.437 1.00 56.22 74 SER A C 1
ATOM 558 O O . SER A 1 74 ? -28.082 9.470 24.051 1.00 56.22 74 SER A O 1
ATOM 560 N N . LEU A 1 75 ? -28.287 7.461 25.006 1.00 62.03 75 LEU A N 1
ATOM 561 C CA . LEU A 1 75 ? -26.925 7.152 25.409 1.00 62.03 75 LEU A CA 1
ATOM 562 C C . LEU A 1 75 ? -26.008 6.818 24.228 1.00 62.03 75 LEU A C 1
ATOM 564 O O . LEU A 1 75 ? -25.310 5.806 24.239 1.00 62.03 75 LEU A O 1
ATOM 568 N N . ARG A 1 76 ? -25.976 7.653 23.182 1.00 64.88 76 ARG A N 1
ATOM 569 C CA . ARG A 1 76 ? -25.117 7.413 22.008 1.00 64.88 76 ARG A CA 1
ATOM 570 C C . ARG A 1 76 ? -23.891 8.336 21.951 1.00 64.88 76 ARG A C 1
ATOM 572 O O . ARG A 1 76 ? -23.740 9.044 20.955 1.00 64.88 76 ARG A O 1
ATOM 579 N N . PRO A 1 77 ? -22.908 8.243 22.871 1.00 61.56 77 PRO A N 1
ATOM 580 C CA . PRO A 1 77 ? -21.602 8.893 22.709 1.00 61.56 77 PRO A CA 1
ATOM 581 C C . PRO A 1 77 ? -20.722 8.221 21.626 1.00 61.56 77 PRO A C 1
ATOM 583 O O . PRO A 1 77 ? -19.503 8.371 21.592 1.00 61.56 77 PRO A O 1
ATOM 586 N N . SER A 1 78 ? -21.335 7.486 20.692 1.00 69.50 78 SER A N 1
ATOM 587 C CA . SER A 1 78 ? -20.662 6.646 19.699 1.00 69.50 78 SER A CA 1
ATOM 588 C C . SER A 1 78 ? -19.859 7.433 18.661 1.00 69.50 78 SER A C 1
ATOM 590 O O . SER A 1 78 ? -18.839 6.938 18.188 1.00 69.50 78 SER A O 1
ATOM 592 N N . GLN A 1 79 ? -20.278 8.653 18.301 1.00 82.88 79 GLN A N 1
ATOM 593 C CA . GLN A 1 79 ? -19.644 9.374 17.195 1.00 82.88 79 GLN A CA 1
ATOM 594 C C . GLN A 1 79 ? -18.259 9.911 17.550 1.00 82.88 79 GLN A C 1
ATOM 596 O O . GLN A 1 79 ? -17.354 9.806 16.727 1.00 82.88 79 GLN A O 1
ATOM 601 N N . ALA A 1 80 ? -18.069 10.455 18.755 1.00 85.62 80 ALA A N 1
ATOM 602 C CA . ALA A 1 80 ? -16.774 10.994 19.169 1.00 85.62 80 ALA A CA 1
ATOM 603 C C . ALA A 1 80 ? -15.718 9.882 19.276 1.00 85.62 80 ALA A C 1
ATOM 605 O O . ALA A 1 80 ? -14.635 9.996 18.702 1.00 85.62 80 ALA A O 1
ATOM 606 N N . LEU A 1 81 ? -16.070 8.767 19.927 1.00 88.06 81 LEU A N 1
ATOM 607 C CA . LEU A 1 81 ? -15.177 7.617 20.064 1.00 88.06 81 LEU A CA 1
ATOM 608 C C . LEU A 1 81 ? -14.861 6.979 18.703 1.00 88.06 81 LEU A C 1
ATOM 610 O O . LEU A 1 81 ? -13.703 6.666 18.426 1.00 88.06 81 LEU A O 1
ATOM 614 N N . LYS A 1 82 ? -15.866 6.857 17.823 1.00 89.75 82 LYS A N 1
ATOM 615 C CA . LYS A 1 82 ? -15.681 6.390 16.443 1.00 89.75 82 LYS A CA 1
ATOM 616 C C . LYS A 1 82 ? -14.705 7.278 15.676 1.00 89.75 82 LYS A C 1
ATOM 618 O O . LYS A 1 82 ? -13.723 6.763 15.151 1.00 89.75 82 LYS A O 1
ATOM 623 N N . ARG A 1 83 ? -14.946 8.596 15.660 1.00 90.94 83 ARG A N 1
ATOM 624 C CA . ARG A 1 83 ? -14.067 9.570 14.993 1.00 90.94 83 ARG A CA 1
ATOM 625 C C . ARG A 1 83 ? -12.643 9.467 15.520 1.00 90.94 83 ARG A C 1
ATOM 627 O O . ARG A 1 83 ? -11.712 9.497 14.726 1.00 90.94 83 ARG A O 1
ATOM 634 N N . LYS A 1 84 ? -12.464 9.274 16.833 1.00 90.00 84 LYS A N 1
ATOM 635 C CA . LYS A 1 84 ? -11.126 9.121 17.411 1.00 90.00 84 LYS A CA 1
ATOM 636 C C . LYS A 1 84 ? -10.429 7.840 16.951 1.00 90.00 84 LYS A C 1
ATOM 638 O O . LYS A 1 84 ? -9.248 7.882 16.622 1.00 90.00 84 LYS A O 1
ATOM 643 N N . GLY A 1 85 ? -11.149 6.719 16.882 1.00 90.31 85 GLY A N 1
ATOM 644 C CA . GLY A 1 85 ? -10.625 5.471 16.317 1.00 90.31 85 GLY A CA 1
ATOM 645 C C . GLY A 1 85 ? -10.216 5.613 14.847 1.00 90.31 85 GLY A C 1
ATOM 646 O O . GLY A 1 85 ? -9.126 5.190 14.469 1.00 90.31 85 GLY A O 1
ATOM 647 N N . GLU A 1 86 ? -11.059 6.254 14.033 1.00 93.44 86 GLU A N 1
ATOM 648 C CA . GLU A 1 86 ? -10.790 6.520 12.611 1.00 93.44 86 GLU A CA 1
ATOM 649 C C . GLU A 1 86 ? -9.591 7.460 12.413 1.00 93.44 86 GLU A C 1
ATOM 651 O O . GLU A 1 86 ? -8.731 7.185 11.578 1.00 93.44 86 GLU A O 1
ATOM 656 N N . GLU A 1 87 ? -9.495 8.527 13.211 1.00 94.19 87 GLU A N 1
ATOM 657 C CA . GLU A 1 87 ? -8.377 9.476 13.198 1.00 94.19 87 GLU A CA 1
ATOM 658 C C . GLU A 1 87 ? -7.048 8.773 13.510 1.00 94.19 87 GLU A C 1
ATOM 660 O O . GLU A 1 87 ? -6.082 8.916 12.762 1.00 94.19 87 GLU A O 1
ATOM 665 N N . GLN A 1 88 ? -7.002 7.975 14.583 1.00 92.69 88 GLN A N 1
ATOM 666 C CA . GLN A 1 88 ? -5.786 7.257 14.980 1.00 92.69 88 GLN A CA 1
ATOM 667 C C . GLN A 1 88 ? -5.379 6.194 13.952 1.00 92.69 88 GLN A C 1
ATOM 669 O O . GLN A 1 88 ? -4.191 6.050 13.659 1.00 92.69 88 GLN A O 1
ATOM 674 N N . LEU A 1 89 ? -6.348 5.485 13.360 1.00 93.94 89 LEU A N 1
ATOM 675 C CA . LEU A 1 89 ? -6.078 4.552 12.265 1.00 93.94 89 LEU A CA 1
ATOM 676 C C . LEU A 1 89 ? -5.510 5.284 11.044 1.00 93.94 89 LEU A C 1
ATOM 678 O O . LEU A 1 89 ? -4.530 4.829 10.462 1.00 93.94 89 LEU A O 1
ATOM 682 N N . GLY A 1 90 ? -6.099 6.425 10.675 1.00 96.06 90 GLY A N 1
ATOM 683 C CA . GLY A 1 90 ? -5.633 7.256 9.567 1.00 96.06 90 GLY A CA 1
ATOM 684 C C . GLY A 1 90 ? -4.202 7.757 9.768 1.00 96.06 90 GLY A C 1
ATOM 685 O O . GLY A 1 90 ? -3.372 7.583 8.880 1.00 96.06 90 GLY A O 1
ATOM 686 N N . GLN A 1 91 ? -3.897 8.299 10.950 1.00 94.94 91 GLN A N 1
ATOM 687 C CA . GLN A 1 91 ? -2.553 8.771 11.311 1.00 94.94 91 GLN A CA 1
ATOM 688 C C . GLN A 1 91 ? -1.514 7.644 11.270 1.00 94.94 91 GLN A C 1
ATOM 690 O O . GLN A 1 91 ? -0.417 7.837 10.749 1.00 94.94 91 GLN A O 1
ATOM 695 N N . MET A 1 92 ? -1.858 6.457 11.782 1.00 97.00 92 MET A N 1
ATOM 696 C CA . MET A 1 92 ? -0.979 5.288 11.707 1.00 97.00 92 MET A CA 1
ATOM 697 C C . MET A 1 92 ? -0.740 4.872 10.253 1.00 97.00 92 MET A C 1
ATOM 699 O O . MET A 1 92 ? 0.410 4.713 9.858 1.00 97.00 92 MET A O 1
ATOM 703 N N . LEU A 1 93 ? -1.788 4.761 9.430 1.00 96.88 93 LEU A N 1
ATOM 704 C CA . LEU A 1 93 ? -1.633 4.381 8.021 1.00 96.88 93 LEU A CA 1
ATOM 705 C C . LEU A 1 93 ? -0.753 5.367 7.253 1.00 96.88 93 LEU A C 1
ATOM 707 O O . LEU A 1 93 ? 0.128 4.930 6.517 1.00 96.88 93 LEU A O 1
ATOM 711 N N . GLN A 1 94 ? -0.944 6.670 7.464 1.00 97.31 94 GLN A N 1
ATOM 712 C CA . GLN A 1 94 ? -0.107 7.695 6.847 1.00 97.31 94 GLN A CA 1
ATOM 713 C C . GLN A 1 94 ? 1.362 7.543 7.266 1.00 97.31 94 GLN A C 1
ATOM 715 O O . GLN A 1 94 ? 2.243 7.514 6.410 1.00 97.31 94 GLN A O 1
ATOM 720 N N . TYR A 1 95 ? 1.628 7.364 8.563 1.00 96.38 95 TYR A N 1
ATOM 721 C CA . TYR A 1 95 ? 2.987 7.158 9.069 1.00 96.38 95 TYR A CA 1
ATOM 722 C C . TYR A 1 95 ? 3.653 5.914 8.456 1.00 96.38 95 TYR A C 1
ATOM 724 O O . TYR A 1 95 ? 4.821 5.951 8.067 1.00 96.38 95 TYR A O 1
ATOM 732 N N . GLN A 1 96 ? 2.913 4.809 8.323 1.00 96.44 96 GLN A N 1
ATOM 733 C CA . GLN A 1 96 ? 3.435 3.587 7.702 1.00 96.44 96 GLN A CA 1
ATOM 734 C C . GLN A 1 96 ? 3.683 3.769 6.198 1.00 96.44 96 GLN A C 1
ATOM 736 O O . GLN A 1 96 ? 4.705 3.305 5.698 1.00 96.44 96 GLN A O 1
ATOM 741 N N . GLN A 1 97 ? 2.803 4.476 5.483 1.00 97.19 97 GLN A N 1
ATOM 742 C CA . GLN A 1 97 ? 3.002 4.815 4.070 1.00 97.19 97 GLN A CA 1
ATOM 743 C C . GLN A 1 97 ? 4.258 5.671 3.872 1.00 97.19 97 GLN A C 1
ATOM 745 O O . GLN A 1 97 ? 5.094 5.337 3.036 1.00 97.19 97 GLN A O 1
ATOM 750 N N . GLU A 1 98 ? 4.437 6.725 4.669 1.00 97.25 98 GLU A N 1
ATOM 751 C CA . GLU A 1 98 ? 5.641 7.566 4.644 1.00 97.25 98 GLU A CA 1
ATOM 752 C C . GLU A 1 98 ? 6.902 6.749 4.953 1.00 97.25 98 GLU A C 1
ATOM 754 O O . GLU A 1 98 ? 7.906 6.872 4.254 1.00 97.25 98 GLU A O 1
ATOM 759 N N . GLY A 1 99 ? 6.838 5.845 5.935 1.00 95.94 99 GLY A N 1
ATOM 760 C CA . GLY A 1 99 ? 7.943 4.948 6.272 1.00 95.94 99 GLY A CA 1
ATOM 761 C C . GLY A 1 99 ? 8.302 3.960 5.156 1.00 95.94 99 GLY A C 1
ATOM 762 O O . GLY A 1 99 ? 9.484 3.683 4.945 1.00 95.94 99 GLY A O 1
ATOM 763 N N . VAL A 1 100 ? 7.308 3.438 4.431 1.00 96.81 100 VAL A N 1
ATOM 764 C CA . VAL A 1 100 ? 7.520 2.570 3.261 1.00 96.81 100 VAL A CA 1
ATOM 765 C C . VAL A 1 100 ? 8.119 3.364 2.100 1.00 96.81 100 VAL A C 1
ATOM 767 O O . VAL A 1 100 ? 9.105 2.918 1.516 1.00 96.81 100 VAL A O 1
ATOM 770 N N . LYS A 1 101 ? 7.594 4.560 1.806 1.00 96.12 101 LYS A N 1
ATOM 771 C CA . LYS A 1 101 ? 8.138 5.444 0.763 1.00 96.12 101 LYS A CA 1
ATOM 772 C C . LYS A 1 101 ? 9.576 5.856 1.056 1.00 96.12 101 LYS A C 1
ATOM 774 O O . LYS A 1 101 ? 10.428 5.781 0.180 1.00 96.12 101 LYS A O 1
ATOM 779 N N . ALA A 1 102 ? 9.869 6.221 2.303 1.00 95.44 102 ALA A N 1
ATOM 780 C CA . ALA A 1 102 ? 11.222 6.557 2.731 1.00 95.44 102 ALA A CA 1
ATOM 781 C C . ALA A 1 102 ? 12.184 5.371 2.559 1.00 95.44 102 ALA A C 1
ATOM 783 O O . ALA A 1 102 ? 13.299 5.556 2.077 1.00 95.44 102 ALA A O 1
ATOM 784 N N . ALA A 1 103 ? 11.749 4.149 2.889 1.00 95.50 103 ALA A N 1
ATOM 785 C CA . ALA A 1 103 ? 12.547 2.942 2.672 1.00 95.50 103 ALA A CA 1
ATOM 786 C C . ALA A 1 103 ? 12.789 2.653 1.178 1.00 95.50 103 ALA A C 1
ATOM 788 O O . ALA A 1 103 ? 13.886 2.239 0.814 1.00 95.50 103 ALA A O 1
ATOM 789 N N . LEU A 1 104 ? 11.808 2.939 0.313 1.00 94.88 104 LEU A N 1
ATOM 790 C CA . LEU A 1 104 ? 11.943 2.860 -1.147 1.00 94.88 104 LEU A CA 1
AT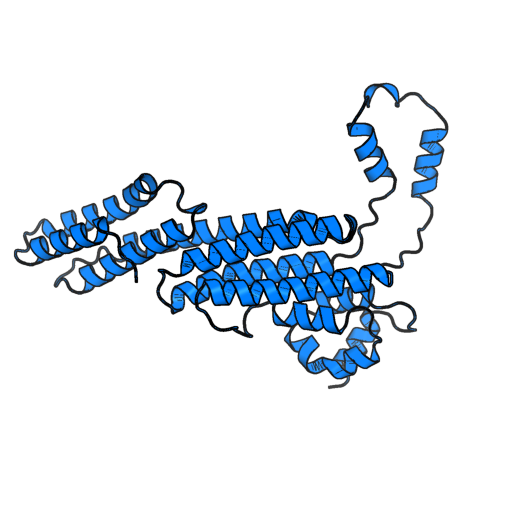OM 791 C C . LEU A 1 104 ? 12.744 4.017 -1.761 1.00 94.88 104 LEU A C 1
ATOM 793 O O . LEU A 1 104 ? 13.077 3.956 -2.941 1.00 94.88 104 LEU A O 1
ATOM 797 N N . GLY A 1 105 ? 13.102 5.052 -0.996 1.00 90.88 105 GLY A N 1
ATOM 798 C CA . GLY A 1 105 ? 13.876 6.187 -1.507 1.00 90.88 105 GLY A CA 1
ATOM 799 C C . GLY A 1 105 ? 15.213 5.779 -2.140 1.00 90.88 105 GLY A C 1
ATOM 800 O O . GLY A 1 105 ? 15.670 6.437 -3.070 1.00 90.88 105 GLY A O 1
ATOM 801 N N . GLY A 1 106 ? 15.802 4.667 -1.682 1.00 83.31 106 GLY A N 1
ATOM 802 C CA . GLY A 1 106 ? 17.013 4.065 -2.253 1.00 83.31 106 GLY A CA 1
ATOM 803 C C . GLY A 1 106 ? 16.771 3.018 -3.346 1.00 83.31 106 GLY A C 1
ATOM 804 O O . GLY A 1 106 ? 17.735 2.465 -3.858 1.00 83.31 106 GLY A O 1
ATOM 805 N N . ALA A 1 107 ? 15.517 2.729 -3.708 1.00 82.75 107 ALA A N 1
ATOM 806 C CA . ALA A 1 107 ? 15.160 1.675 -4.661 1.00 82.75 107 ALA A CA 1
ATOM 807 C C . ALA A 1 107 ? 15.430 2.044 -6.130 1.00 82.75 107 ALA A C 1
ATOM 809 O O . ALA A 1 107 ? 15.158 1.241 -7.011 1.00 82.75 107 ALA A O 1
ATOM 810 N N . ALA A 1 108 ? 15.932 3.246 -6.422 1.00 84.38 108 ALA A N 1
ATOM 811 C CA . ALA A 1 108 ? 16.222 3.660 -7.789 1.00 84.38 108 ALA A CA 1
ATOM 812 C C . ALA A 1 108 ? 17.430 2.899 -8.361 1.00 84.38 108 ALA A C 1
ATOM 814 O O . ALA A 1 108 ? 18.469 2.787 -7.708 1.00 84.38 108 ALA A O 1
ATOM 815 N N . LEU A 1 109 ? 17.329 2.457 -9.621 1.00 81.19 109 LEU A N 1
ATOM 816 C CA . LEU A 1 109 ? 18.425 1.770 -10.321 1.00 81.19 109 LEU A CA 1
ATOM 817 C C . LEU A 1 109 ? 19.704 2.615 -10.427 1.00 81.19 109 LEU A C 1
ATOM 819 O O . LEU A 1 109 ? 20.797 2.067 -10.522 1.00 81.19 109 LEU A O 1
ATOM 823 N N . SER A 1 110 ? 19.592 3.944 -10.349 1.00 78.94 110 SER A N 1
ATOM 824 C CA . SER A 1 110 ? 20.739 4.858 -10.373 1.00 78.94 110 SER A CA 1
ATOM 825 C C . SER A 1 110 ? 21.727 4.649 -9.218 1.00 78.94 110 SER A C 1
ATOM 827 O O . SER A 1 110 ? 22.884 5.043 -9.342 1.00 78.94 110 SER A O 1
ATOM 829 N N . GLY A 1 111 ? 21.299 4.026 -8.113 1.00 76.81 111 GLY A N 1
ATOM 830 C CA . GLY A 1 111 ? 22.158 3.652 -6.984 1.00 76.81 111 GLY A CA 1
ATOM 831 C C . GLY A 1 111 ? 22.814 2.270 -7.107 1.00 76.81 111 GLY A C 1
ATOM 832 O O . GLY A 1 111 ? 23.518 1.858 -6.185 1.00 76.81 111 GLY A O 1
ATOM 833 N N . GLY A 1 112 ? 22.583 1.554 -8.213 1.00 88.81 112 GLY A N 1
ATOM 834 C CA . GLY A 1 112 ? 23.005 0.169 -8.419 1.00 88.81 112 GLY A CA 1
ATOM 835 C C . GLY A 1 112 ? 22.013 -0.860 -7.863 1.00 88.81 112 GLY A C 1
ATOM 836 O O . GLY A 1 112 ? 21.259 -0.593 -6.923 1.00 88.81 112 GLY A O 1
ATOM 837 N N . PHE A 1 113 ? 22.030 -2.068 -8.437 1.00 91.12 113 PHE A N 1
ATOM 838 C CA . PHE A 1 113 ? 21.072 -3.134 -8.116 1.00 91.12 113 PHE A CA 1
ATOM 839 C C . PHE A 1 113 ? 21.076 -3.525 -6.632 1.00 91.12 113 PHE A C 1
ATOM 841 O O . PHE A 1 113 ? 20.016 -3.595 -6.024 1.00 91.12 113 PHE A O 1
ATOM 848 N N . VAL A 1 114 ? 22.253 -3.702 -6.023 1.00 92.62 114 VAL A N 1
ATOM 849 C CA . VAL A 1 114 ? 22.376 -4.125 -4.613 1.00 92.62 114 VAL A CA 1
ATOM 850 C C . VAL A 1 114 ? 21.734 -3.112 -3.659 1.00 92.62 114 VAL A C 1
ATOM 852 O O . VAL A 1 114 ? 21.037 -3.488 -2.717 1.00 92.62 114 VAL A O 1
ATOM 855 N N . GLY A 1 115 ? 21.941 -1.815 -3.908 1.00 92.75 115 GLY A N 1
ATOM 856 C CA . GLY A 1 115 ? 21.320 -0.752 -3.118 1.00 92.75 115 GLY A CA 1
ATOM 857 C C . GLY A 1 115 ? 19.802 -0.740 -3.287 1.00 92.75 115 GLY A C 1
ATOM 858 O O . GLY A 1 115 ? 19.068 -0.660 -2.297 1.00 92.75 115 GLY A O 1
ATOM 859 N N . ALA A 1 116 ? 19.341 -0.897 -4.529 1.00 94.44 116 ALA A N 1
ATOM 860 C CA . ALA A 1 116 ? 17.923 -0.927 -4.843 1.00 94.44 116 ALA A CA 1
ATOM 861 C C . ALA A 1 116 ? 17.204 -2.146 -4.238 1.00 94.44 116 ALA A C 1
ATOM 863 O O . ALA A 1 116 ? 16.117 -2.012 -3.672 1.00 94.44 116 ALA A O 1
ATOM 864 N N . GLU A 1 117 ? 17.831 -3.320 -4.291 1.00 96.06 117 GLU A N 1
ATOM 865 C CA . GLU A 1 117 ? 17.331 -4.561 -3.701 1.00 96.06 117 GLU A CA 1
ATOM 866 C C . GLU A 1 117 ? 17.266 -4.469 -2.172 1.00 96.06 117 GLU A C 1
ATOM 868 O O . GLU A 1 117 ? 16.247 -4.821 -1.574 1.00 96.06 117 GLU A O 1
ATOM 873 N N . ALA A 1 118 ? 18.302 -3.930 -1.522 1.00 95.38 118 ALA A N 1
ATOM 874 C CA . ALA A 1 118 ? 18.305 -3.728 -0.074 1.00 95.38 118 ALA A CA 1
ATOM 875 C C . ALA A 1 118 ? 17.199 -2.753 0.375 1.00 95.38 118 ALA A C 1
ATOM 877 O O . ALA A 1 118 ? 16.499 -3.007 1.363 1.00 95.38 118 ALA A O 1
ATOM 878 N N . ALA A 1 119 ? 17.003 -1.660 -0.370 1.00 95.94 119 ALA A N 1
ATOM 879 C CA . ALA A 1 119 ? 15.921 -0.703 -0.143 1.00 95.94 119 ALA A CA 1
ATOM 880 C C . ALA A 1 119 ? 14.541 -1.362 -0.299 1.00 95.94 119 ALA A C 1
ATOM 882 O O . ALA A 1 119 ? 13.680 -1.226 0.578 1.00 95.94 119 ALA A O 1
ATOM 883 N N . LEU A 1 120 ? 14.357 -2.148 -1.363 1.00 97.31 120 LEU A N 1
ATOM 884 C CA . LEU A 1 120 ? 13.143 -2.924 -1.601 1.00 97.31 120 LEU A CA 1
ATOM 885 C C . LEU A 1 120 ? 12.886 -3.941 -0.478 1.00 97.31 120 LEU A C 1
ATOM 887 O O . LEU A 1 120 ? 11.766 -4.024 0.022 1.00 97.31 120 LEU A O 1
ATOM 891 N N . GLY A 1 121 ? 13.913 -4.662 -0.020 1.00 97.50 121 GLY A N 1
ATOM 892 C CA . GLY A 1 121 ? 13.828 -5.601 1.103 1.00 97.50 121 GLY A CA 1
ATOM 893 C C . GLY A 1 121 ? 13.402 -4.928 2.408 1.00 97.50 121 GLY A C 1
ATOM 894 O O . GLY A 1 121 ? 12.499 -5.412 3.095 1.00 97.50 121 GLY A O 1
ATOM 895 N N . SER A 1 122 ? 13.989 -3.771 2.721 1.00 97.19 122 SER A N 1
ATOM 896 C CA . SER A 1 122 ? 13.614 -2.953 3.882 1.00 97.19 122 SER A CA 1
ATOM 897 C C . SER A 1 122 ? 12.154 -2.488 3.807 1.00 97.19 122 SER A C 1
ATOM 899 O O . SER A 1 122 ? 11.390 -2.640 4.768 1.00 97.19 122 SER A O 1
ATOM 901 N N . ALA A 1 123 ? 11.731 -1.985 2.644 1.00 97.94 123 ALA A N 1
ATOM 902 C CA . ALA A 1 123 ? 10.356 -1.561 2.400 1.00 97.94 123 ALA A CA 1
ATOM 903 C C . ALA A 1 123 ? 9.359 -2.727 2.495 1.00 97.94 123 ALA A C 1
ATOM 905 O O . ALA A 1 123 ? 8.331 -2.607 3.164 1.00 97.94 123 ALA A O 1
ATOM 906 N N . GLY A 1 124 ? 9.688 -3.875 1.899 1.00 97.69 124 GLY A N 1
ATOM 907 C CA . GLY A 1 124 ? 8.887 -5.096 1.955 1.00 97.69 124 GLY A CA 1
ATOM 908 C C . GLY A 1 124 ? 8.723 -5.631 3.376 1.00 97.69 124 GLY A C 1
ATOM 909 O O . GLY A 1 124 ? 7.618 -5.999 3.777 1.00 97.69 124 GLY A O 1
ATOM 910 N N . GLN A 1 125 ? 9.786 -5.606 4.185 1.00 97.81 125 GLN A N 1
ATOM 911 C CA . GLN A 1 125 ? 9.716 -6.026 5.585 1.00 97.81 125 GLN A CA 1
ATOM 912 C C . GLN A 1 125 ? 8.841 -5.085 6.424 1.00 97.81 125 GLN A C 1
ATOM 914 O O . GLN A 1 125 ? 8.039 -5.557 7.239 1.00 97.81 125 GLN A O 1
ATOM 919 N N . ARG A 1 126 ? 8.938 -3.766 6.208 1.00 97.19 126 ARG A N 1
ATOM 920 C CA . ARG A 1 126 ? 8.042 -2.782 6.845 1.00 97.19 126 ARG A CA 1
ATOM 921 C C . ARG A 1 126 ? 6.586 -3.019 6.450 1.00 97.19 126 ARG A C 1
ATOM 923 O O . ARG A 1 126 ? 5.724 -3.102 7.324 1.00 97.19 126 ARG A O 1
ATOM 930 N N . LEU A 1 127 ? 6.328 -3.201 5.157 1.00 97.88 127 LEU A N 1
ATOM 931 C CA . LEU A 1 127 ? 5.000 -3.474 4.609 1.00 97.88 127 LEU A CA 1
ATOM 932 C C . LEU A 1 127 ? 4.380 -4.738 5.219 1.00 97.88 127 LEU A C 1
ATOM 934 O O . LEU A 1 127 ? 3.248 -4.701 5.708 1.00 97.88 127 LEU A O 1
ATOM 938 N N . LYS A 1 128 ? 5.145 -5.834 5.258 1.00 97.94 128 LYS A N 1
ATOM 939 C CA . LYS A 1 128 ? 4.735 -7.104 5.867 1.00 97.94 128 LYS A CA 1
ATOM 940 C C . LYS A 1 128 ? 4.425 -6.944 7.352 1.00 97.94 128 LYS A C 1
ATOM 942 O O . LYS A 1 128 ? 3.385 -7.415 7.809 1.00 97.94 128 LYS A O 1
ATOM 947 N N . SER A 1 129 ? 5.296 -6.255 8.091 1.00 96.69 129 SER A N 1
ATOM 948 C CA . SER A 1 129 ? 5.120 -6.022 9.532 1.00 96.69 129 SER A CA 1
ATOM 949 C C . SER A 1 129 ? 3.869 -5.187 9.813 1.00 96.69 129 SER A C 1
ATOM 951 O O . SER A 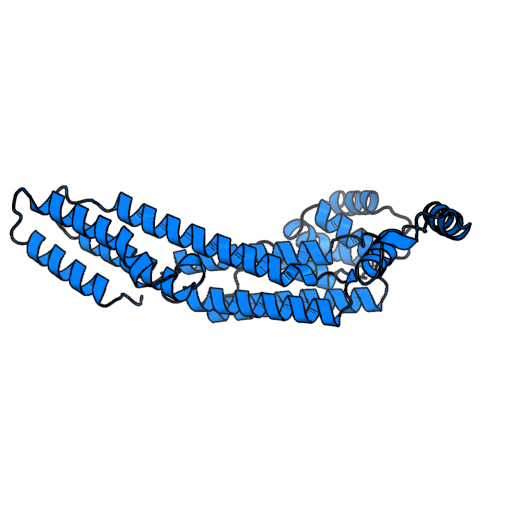1 129 ? 3.095 -5.512 10.714 1.00 96.69 129 SER A O 1
ATOM 953 N N . CYS A 1 130 ? 3.620 -4.159 8.993 1.00 97.25 130 CYS A N 1
ATOM 954 C CA . CYS A 1 130 ? 2.396 -3.369 9.054 1.00 97.25 130 CYS A CA 1
ATOM 955 C C . CYS A 1 130 ? 1.157 -4.238 8.819 1.00 97.25 130 CYS A C 1
ATOM 957 O O . CYS A 1 130 ? 0.270 -4.279 9.671 1.00 97.25 130 CYS A O 1
ATOM 959 N N . CYS A 1 131 ? 1.131 -5.003 7.726 1.00 97.12 131 CYS A N 1
ATOM 960 C CA . CYS A 1 131 ? 0.010 -5.878 7.381 1.00 97.12 131 CYS A CA 1
ATOM 961 C C . CYS A 1 131 ? -0.272 -6.934 8.463 1.00 97.12 131 CYS A C 1
ATOM 963 O O . CYS A 1 131 ? -1.431 -7.164 8.813 1.00 97.12 131 CYS A O 1
ATOM 965 N N . GLN A 1 132 ? 0.771 -7.521 9.053 1.00 96.75 132 GLN A N 1
ATOM 966 C CA . GLN A 1 132 ? 0.639 -8.442 10.183 1.00 96.75 132 GLN A CA 1
ATOM 967 C C . GLN A 1 132 ? 0.011 -7.763 11.410 1.00 96.75 132 GLN A C 1
ATOM 969 O O . GLN A 1 132 ? -0.862 -8.339 12.063 1.00 96.75 132 GLN A O 1
ATOM 974 N N . GLY A 1 133 ? 0.408 -6.523 11.709 1.00 95.62 133 GLY A N 1
ATOM 975 C CA . GLY A 1 133 ? -0.158 -5.740 12.809 1.00 95.62 133 GLY A CA 1
ATOM 976 C C . GLY A 1 133 ? -1.647 -5.420 12.640 1.00 95.62 133 GLY A C 1
ATOM 977 O O . GLY A 1 133 ? -2.349 -5.274 13.636 1.00 95.62 133 GLY A O 1
ATOM 978 N N . LEU A 1 134 ? -2.166 -5.399 11.407 1.00 96.12 134 LEU A N 1
ATOM 979 C CA . LEU A 1 134 ? -3.589 -5.168 11.116 1.00 96.12 134 LEU A CA 1
ATOM 980 C C . LEU A 1 134 ? -4.482 -6.394 11.373 1.00 96.12 134 LEU A C 1
ATOM 982 O O . LEU A 1 134 ? -5.708 -6.267 11.345 1.00 96.12 134 LEU A O 1
ATOM 986 N N . ALA A 1 135 ? -3.914 -7.576 11.641 1.00 94.31 135 ALA A N 1
ATOM 987 C CA . ALA A 1 135 ? -4.668 -8.818 11.838 1.00 94.31 135 ALA A CA 1
ATOM 988 C C . ALA A 1 135 ? -5.803 -8.755 12.891 1.00 94.31 135 ALA A C 1
ATOM 990 O O . ALA A 1 135 ? -6.822 -9.416 12.679 1.00 94.31 135 ALA A O 1
ATOM 991 N N . PRO A 1 136 ? -5.706 -7.985 13.999 1.00 93.06 136 PRO A N 1
ATOM 992 C CA . PRO A 1 136 ? -6.796 -7.864 14.971 1.00 93.06 136 PRO A CA 1
ATOM 993 C C . PRO A 1 136 ? -8.042 -7.124 14.467 1.00 93.06 136 PRO A C 1
ATOM 995 O O . PRO A 1 136 ? -9.102 -7.281 15.084 1.00 93.06 136 PRO A O 1
ATOM 998 N N . LEU A 1 137 ? -7.926 -6.323 13.399 1.00 93.00 137 LEU A N 1
ATOM 999 C CA . LEU A 1 137 ? -9.034 -5.539 12.852 1.00 93.00 137 LEU A CA 1
ATOM 1000 C C . LEU A 1 137 ? -10.109 -6.441 12.221 1.00 93.00 137 LEU A C 1
ATOM 1002 O O . LEU A 1 137 ? -9.802 -7.514 11.694 1.00 93.00 137 LEU A O 1
ATOM 1006 N N . PRO A 1 138 ? -11.379 -5.999 12.194 1.00 92.69 138 PRO A N 1
ATOM 1007 C CA . PRO A 1 138 ? -12.417 -6.659 11.409 1.00 92.69 138 PRO A CA 1
ATOM 1008 C C . PRO A 1 138 ? -12.042 -6.754 9.930 1.00 92.69 138 PRO A C 1
ATOM 1010 O O . PRO A 1 138 ? -11.419 -5.844 9.386 1.00 92.69 138 PRO A O 1
ATOM 1013 N N . SER A 1 139 ? -12.481 -7.825 9.263 1.00 93.19 139 SER A N 1
ATOM 1014 C CA . SER A 1 139 ? -12.064 -8.174 7.897 1.00 93.19 139 SER A CA 1
ATOM 1015 C C . SER A 1 139 ? -12.154 -7.013 6.904 1.00 93.19 139 SER A C 1
ATOM 1017 O O . SER A 1 139 ? -11.187 -6.761 6.194 1.00 93.19 139 SER A O 1
ATOM 1019 N N . ARG A 1 140 ? -13.265 -6.262 6.900 1.00 93.56 140 ARG A N 1
ATOM 1020 C CA . ARG A 1 140 ? -13.459 -5.104 6.008 1.00 93.56 140 ARG A CA 1
ATOM 1021 C C . ARG A 1 140 ? -12.450 -3.982 6.258 1.00 93.56 140 ARG A C 1
ATOM 1023 O O . ARG A 1 140 ? -11.838 -3.501 5.311 1.00 93.56 140 ARG A O 1
ATOM 1030 N N . LEU A 1 141 ? -12.256 -3.583 7.517 1.00 93.88 141 LEU A N 1
ATOM 1031 C CA . LEU A 1 141 ? -11.303 -2.523 7.868 1.00 93.88 141 LEU A CA 1
ATOM 1032 C C . LEU A 1 141 ? -9.863 -2.970 7.642 1.00 93.88 141 LEU A C 1
ATOM 1034 O O . LEU A 1 141 ? -9.063 -2.202 7.125 1.00 93.88 141 LEU A O 1
ATOM 1038 N N . ARG A 1 142 ? -9.550 -4.224 7.977 1.00 95.19 142 ARG A N 1
ATOM 1039 C CA . ARG A 1 142 ? -8.251 -4.838 7.703 1.00 95.19 142 ARG A CA 1
ATOM 1040 C C . ARG A 1 142 ? -7.927 -4.810 6.212 1.00 95.19 142 ARG A C 1
ATOM 1042 O O . ARG A 1 142 ? -6.827 -4.413 5.852 1.00 95.19 142 ARG A O 1
ATOM 1049 N N . HIS A 1 143 ? -8.891 -5.176 5.362 1.00 95.69 143 HIS A N 1
ATOM 1050 C CA . HIS A 1 143 ? -8.748 -5.141 3.904 1.00 95.69 143 HIS A CA 1
ATOM 1051 C C . HIS A 1 143 ? -8.482 -3.725 3.396 1.00 95.69 143 HIS A C 1
ATOM 1053 O O . HIS A 1 143 ? -7.510 -3.500 2.685 1.00 95.69 143 HIS A O 1
ATOM 1059 N N . GLN A 1 144 ? -9.295 -2.754 3.819 1.00 95.69 144 GLN A N 1
ATOM 1060 C CA . GLN A 1 144 ? -9.138 -1.348 3.429 1.00 95.69 144 GLN A CA 1
ATOM 1061 C C . GLN A 1 144 ? -7.801 -0.752 3.893 1.00 95.69 144 GLN A C 1
ATOM 1063 O O . GLN A 1 144 ? -7.130 -0.060 3.128 1.00 95.69 144 GLN A O 1
ATOM 1068 N N . ALA A 1 145 ? -7.405 -1.032 5.135 1.00 96.12 145 ALA A N 1
ATOM 1069 C CA . ALA A 1 145 ? -6.153 -0.569 5.716 1.00 96.12 145 ALA A CA 1
ATOM 1070 C C . ALA A 1 145 ? -4.937 -1.176 5.000 1.00 96.12 145 ALA A C 1
ATOM 1072 O O . ALA A 1 145 ? -4.046 -0.437 4.587 1.00 96.12 145 ALA A O 1
ATOM 1073 N N . ALA A 1 146 ? -4.928 -2.498 4.793 1.00 96.88 146 ALA A N 1
ATOM 1074 C CA . ALA A 1 146 ? -3.850 -3.181 4.083 1.00 96.88 146 ALA A CA 1
ATOM 1075 C C . ALA A 1 146 ? -3.742 -2.688 2.635 1.00 96.88 146 ALA A C 1
ATOM 1077 O O . ALA A 1 146 ? -2.651 -2.332 2.194 1.00 96.88 146 ALA A O 1
ATOM 1078 N N . ARG A 1 147 ? -4.878 -2.584 1.928 1.00 96.62 147 ARG A N 1
ATOM 1079 C CA . ARG A 1 147 ? -4.945 -2.072 0.553 1.00 96.62 147 ARG A CA 1
ATOM 1080 C C . ARG A 1 147 ? -4.271 -0.708 0.434 1.00 96.62 147 ARG A C 1
ATOM 1082 O O . ARG A 1 147 ? -3.391 -0.562 -0.399 1.00 96.62 147 ARG A O 1
ATOM 1089 N N . ARG A 1 148 ? -4.578 0.249 1.315 1.00 96.81 148 ARG A N 1
ATOM 1090 C CA . ARG A 1 148 ? -3.968 1.593 1.274 1.00 96.81 148 ARG A CA 1
ATOM 1091 C C . ARG A 1 148 ? -2.440 1.590 1.372 1.00 96.81 148 ARG A C 1
ATOM 1093 O O . ARG A 1 148 ? -1.782 2.374 0.689 1.00 96.81 148 ARG A O 1
ATOM 1100 N N . VAL A 1 149 ? -1.857 0.758 2.237 1.00 97.12 149 VAL A N 1
ATOM 1101 C CA . VAL A 1 149 ? -0.388 0.703 2.385 1.00 97.12 149 VAL A CA 1
ATOM 1102 C C . VAL A 1 149 ? 0.246 -0.029 1.197 1.00 97.12 149 VAL A C 1
ATOM 1104 O O . VAL A 1 149 ? 1.280 0.406 0.693 1.00 97.12 149 VAL A O 1
ATOM 1107 N N . LEU A 1 150 ? -0.400 -1.090 0.702 1.00 97.56 150 LEU A N 1
ATOM 1108 C CA . LEU A 1 150 ? 0.046 -1.843 -0.476 1.00 97.56 150 LEU A CA 1
ATOM 1109 C C . LEU A 1 150 ? -0.005 -1.005 -1.759 1.00 97.56 150 LEU A C 1
ATOM 1111 O O . LEU A 1 150 ? 0.941 -1.051 -2.539 1.00 97.56 150 LEU A O 1
ATOM 1115 N N . GLU A 1 151 ? -1.066 -0.222 -1.962 1.00 97.19 151 GLU A N 1
ATOM 1116 C CA . GLU A 1 151 ? -1.196 0.708 -3.093 1.00 97.19 151 GLU A CA 1
ATOM 1117 C C . GLU A 1 151 ? -0.052 1.724 -3.078 1.00 97.19 151 GLU A C 1
ATOM 1119 O O . GLU A 1 151 ? 0.660 1.863 -4.068 1.00 97.19 151 GLU A O 1
ATOM 1124 N N . SER A 1 152 ? 0.218 2.335 -1.918 1.00 96.81 152 SER A N 1
ATOM 1125 C CA . SER A 1 152 ? 1.345 3.259 -1.764 1.00 96.81 152 SER A CA 1
ATOM 1126 C C . SER A 1 152 ? 2.699 2.608 -2.061 1.00 96.81 152 SER A C 1
ATOM 1128 O O . SER A 1 152 ? 3.583 3.282 -2.579 1.00 96.81 152 SER A O 1
ATOM 1130 N N . PHE A 1 153 ? 2.892 1.335 -1.705 1.00 98.06 153 PHE A N 1
ATOM 1131 C CA . PHE A 1 153 ? 4.116 0.598 -2.025 1.00 98.06 153 PHE A CA 1
ATOM 1132 C C . PHE A 1 153 ? 4.247 0.356 -3.533 1.00 98.06 153 PHE A C 1
ATOM 1134 O O . PHE A 1 153 ? 5.312 0.593 -4.097 1.00 98.06 153 PHE A O 1
ATOM 1141 N N . CYS A 1 154 ? 3.171 -0.098 -4.185 1.00 97.69 154 CYS A N 1
ATOM 1142 C CA . CYS A 1 154 ? 3.189 -0.417 -5.612 1.00 97.69 154 CYS A CA 1
ATOM 1143 C C . CYS A 1 154 ? 3.400 0.834 -6.468 1.00 97.69 154 CYS A C 1
ATOM 1145 O O . CYS A 1 154 ? 4.212 0.802 -7.387 1.00 97.69 154 CYS A O 1
ATOM 1147 N N . GLU A 1 155 ? 2.694 1.923 -6.157 1.00 96.50 155 GLU A N 1
ATOM 1148 C CA . GLU A 1 155 ? 2.821 3.196 -6.873 1.00 96.50 155 GLU A CA 1
ATOM 1149 C C . GLU A 1 155 ? 4.219 3.796 -6.718 1.00 96.50 155 GLU A C 1
ATOM 1151 O O . GLU A 1 155 ? 4.803 4.241 -7.703 1.00 96.50 155 GLU A O 1
ATOM 1156 N N . GLU A 1 156 ? 4.786 3.769 -5.508 1.00 97.19 156 GLU A N 1
ATOM 1157 C CA . GLU A 1 156 ? 6.136 4.286 -5.277 1.00 97.19 156 GLU A CA 1
ATOM 1158 C C . GLU A 1 156 ? 7.187 3.426 -5.989 1.00 97.19 156 GLU A C 1
ATOM 1160 O O . GLU A 1 156 ? 8.047 3.964 -6.683 1.00 97.19 156 GLU A O 1
ATOM 1165 N N . LEU A 1 157 ? 7.102 2.094 -5.882 1.00 97.12 157 LEU A N 1
ATOM 1166 C CA . LEU A 1 157 ? 8.035 1.191 -6.559 1.00 97.12 157 LEU A CA 1
ATOM 1167 C C . LEU A 1 157 ? 7.970 1.359 -8.081 1.00 97.12 157 LEU A C 1
ATOM 1169 O O . LEU A 1 157 ? 9.007 1.514 -8.723 1.00 97.12 157 LEU A O 1
ATOM 1173 N N . LEU A 1 158 ? 6.764 1.369 -8.654 1.00 96.44 158 LEU A N 1
ATOM 1174 C CA . LEU A 1 158 ? 6.573 1.583 -10.087 1.00 96.44 158 LEU A CA 1
ATOM 1175 C C . LEU A 1 158 ? 7.098 2.961 -10.503 1.00 96.44 158 LEU A C 1
ATOM 1177 O O . LEU A 1 158 ? 7.820 3.068 -11.489 1.00 96.44 158 LEU A O 1
ATOM 1181 N N . GLY A 1 159 ? 6.800 3.998 -9.718 1.00 95.38 159 GLY A N 1
ATOM 1182 C CA . GLY A 1 159 ? 7.295 5.351 -9.938 1.00 95.38 159 GLY A CA 1
ATOM 1183 C C . GLY A 1 159 ? 8.820 5.416 -9.982 1.00 95.38 159 GLY A C 1
ATOM 1184 O O . GLY A 1 159 ? 9.354 6.056 -10.880 1.00 95.38 159 GLY A O 1
ATOM 1185 N N . LYS A 1 160 ? 9.511 4.715 -9.074 1.00 94.12 160 LYS A N 1
ATOM 1186 C CA . LYS A 1 160 ? 10.982 4.649 -9.018 1.00 94.12 160 LYS A CA 1
ATOM 1187 C C . LYS A 1 160 ? 11.600 3.835 -10.147 1.00 94.12 160 LYS A C 1
ATOM 1189 O O . LYS A 1 160 ? 12.661 4.204 -10.637 1.00 94.12 160 LYS A O 1
ATOM 1194 N N . MET A 1 161 ? 10.954 2.745 -10.558 1.00 94.31 161 MET A N 1
ATOM 1195 C CA . MET A 1 161 ? 11.424 1.907 -11.669 1.00 94.31 161 MET A CA 1
ATOM 1196 C C . MET A 1 161 ? 11.199 2.568 -13.030 1.00 94.31 161 MET A C 1
ATOM 1198 O O . MET A 1 161 ? 11.989 2.363 -13.945 1.00 94.31 161 MET A O 1
ATOM 1202 N N . LEU A 1 162 ? 10.138 3.369 -13.153 1.00 93.81 162 LEU A N 1
ATOM 1203 C CA . LEU A 1 162 ? 9.802 4.103 -14.371 1.00 93.81 162 LEU A CA 1
ATOM 1204 C C . LEU A 1 162 ? 10.347 5.538 -14.387 1.00 93.81 162 LEU A C 1
ATOM 1206 O O . LEU A 1 162 ? 10.077 6.285 -15.330 1.00 93.81 162 LEU A O 1
ATOM 1210 N N . GLU A 1 163 ? 11.058 5.969 -13.343 1.00 90.81 163 GLU A N 1
ATOM 1211 C CA . GLU A 1 163 ? 11.667 7.295 -13.319 1.00 90.81 163 GLU A CA 1
ATOM 1212 C C . GLU A 1 163 ? 12.805 7.302 -14.350 1.00 90.81 163 GLU A C 1
ATOM 1214 O O . GLU A 1 163 ? 13.740 6.507 -14.219 1.00 90.81 163 GLU A O 1
ATOM 1219 N N . PRO A 1 164 ? 12.753 8.164 -15.386 1.00 78.94 164 PRO A N 1
ATOM 1220 C CA . PRO A 1 164 ? 13.857 8.252 -16.325 1.00 78.94 164 PRO A CA 1
ATOM 1221 C C . PRO A 1 164 ? 15.110 8.588 -15.532 1.00 78.94 164 PRO A C 1
ATOM 1223 O O . PRO A 1 164 ? 15.044 9.413 -14.612 1.00 78.94 164 PRO A O 1
ATOM 1226 N N . LYS A 1 165 ? 16.242 7.959 -15.876 1.00 75.38 165 LYS A N 1
ATOM 1227 C CA . LYS A 1 165 ? 17.537 8.296 -15.283 1.00 75.38 165 LYS A CA 1
ATOM 1228 C C . LYS A 1 165 ? 17.698 9.809 -15.357 1.00 75.38 165 LYS A C 1
ATOM 1230 O O . LYS A 1 165 ? 18.014 10.365 -16.408 1.00 75.38 165 LYS A O 1
ATOM 1235 N N . ARG A 1 166 ? 17.498 10.492 -14.227 1.00 65.81 166 ARG A N 1
ATOM 1236 C CA . ARG A 1 166 ? 18.029 11.835 -14.059 1.00 65.81 166 ARG A CA 1
ATOM 1237 C C . ARG A 1 166 ? 19.520 11.619 -14.162 1.00 65.81 166 ARG A C 1
ATOM 1239 O O . ARG A 1 166 ? 20.107 11.052 -13.244 1.00 65.81 166 ARG A O 1
ATOM 1246 N N . GLN A 1 167 ? 20.099 11.981 -15.304 1.00 57.16 167 GLN A N 1
ATOM 1247 C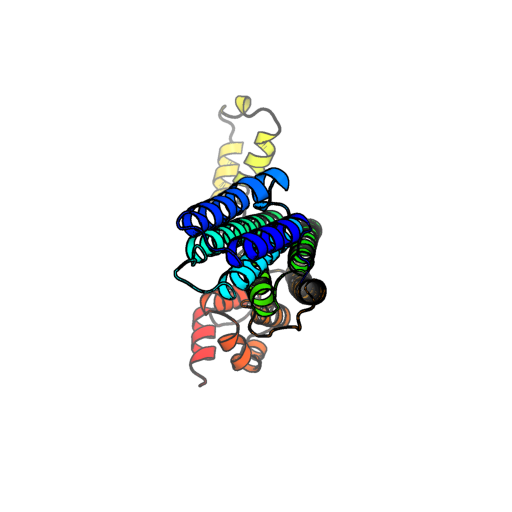 CA . GLN A 1 167 ? 21.539 12.101 -15.434 1.00 57.16 167 GLN A CA 1
ATOM 1248 C C . GLN A 1 167 ? 21.948 13.026 -14.291 1.00 57.16 167 GLN A C 1
ATOM 1250 O O . GLN A 1 167 ? 21.715 14.235 -14.339 1.00 57.16 167 GLN A O 1
ATOM 1255 N N . ALA A 1 168 ? 22.441 12.446 -13.197 1.00 53.84 168 ALA A N 1
ATOM 1256 C CA . ALA A 1 168 ? 23.110 13.202 -12.167 1.00 53.84 168 ALA A CA 1
ATOM 1257 C C . ALA A 1 168 ? 24.322 13.758 -12.896 1.00 53.84 168 ALA A C 1
ATOM 1259 O O . ALA A 1 168 ? 25.287 13.034 -13.139 1.00 53.84 168 ALA A O 1
ATOM 1260 N N . GLY A 1 169 ? 24.198 14.995 -13.384 1.00 55.53 169 GLY A N 1
ATOM 1261 C CA . GLY A 1 169 ? 25.256 15.615 -14.157 1.00 55.53 169 GLY A CA 1
ATOM 1262 C C . GLY A 1 169 ? 26.564 15.492 -13.374 1.00 55.53 169 GLY A C 1
ATOM 1263 O O . GLY A 1 169 ? 26.528 15.507 -12.136 1.00 55.53 169 GLY A O 1
ATOM 1264 N N . PRO A 1 170 ? 27.718 15.381 -14.048 1.00 54.88 170 PRO A N 1
ATOM 1265 C CA . PRO A 1 170 ? 29.015 15.221 -13.388 1.00 54.88 170 PRO A CA 1
ATOM 1266 C C . PRO A 1 170 ? 29.248 16.250 -12.264 1.00 54.88 170 PRO A C 1
ATOM 1268 O O . PRO A 1 170 ? 29.885 15.935 -11.263 1.00 54.88 170 PRO A O 1
ATOM 1271 N N . ALA A 1 171 ? 28.624 17.431 -12.355 1.00 55.69 171 ALA A N 1
ATOM 1272 C CA . ALA A 1 171 ? 28.613 18.460 -11.319 1.00 55.69 171 ALA A CA 1
ATOM 1273 C C . ALA A 1 171 ? 28.008 18.028 -9.964 1.00 55.69 171 ALA A C 1
ATOM 1275 O O . ALA A 1 171 ? 28.541 18.417 -8.932 1.00 55.69 171 ALA A O 1
ATOM 1276 N N . LEU A 1 172 ? 26.936 17.226 -9.917 1.00 54.06 172 LEU A N 1
ATOM 1277 C CA . LEU A 1 172 ? 26.312 16.790 -8.653 1.00 54.06 172 LEU A CA 1
ATOM 1278 C C . LEU A 1 172 ? 27.135 15.707 -7.948 1.00 54.06 172 LEU A C 1
ATOM 1280 O O . LEU A 1 172 ? 27.256 15.728 -6.724 1.00 54.06 172 LEU A O 1
ATOM 1284 N N . ASN A 1 173 ? 27.759 14.813 -8.716 1.00 53.09 173 ASN A N 1
ATOM 1285 C CA . ASN A 1 173 ? 28.685 13.817 -8.178 1.00 53.09 173 ASN A CA 1
ATOM 1286 C C . ASN A 1 173 ? 29.999 14.471 -7.718 1.00 53.09 173 ASN A C 1
ATOM 1288 O O . ASN A 1 173 ? 30.501 14.135 -6.646 1.00 53.09 173 ASN A O 1
ATOM 1292 N N . ALA A 1 174 ? 30.502 15.466 -8.460 1.00 55.62 174 ALA A N 1
ATOM 1293 C CA . ALA A 1 174 ? 31.647 16.277 -8.047 1.00 55.62 174 ALA A CA 1
ATOM 1294 C C . ALA A 1 174 ? 31.337 17.106 -6.788 1.00 55.62 174 ALA A C 1
ATOM 1296 O O . ALA A 1 174 ? 32.138 17.123 -5.860 1.00 55.62 174 ALA A O 1
ATOM 1297 N N . LEU A 1 175 ? 30.153 17.721 -6.689 1.00 57.03 175 LEU A N 1
ATOM 1298 C CA . LEU A 1 175 ? 29.707 18.445 -5.490 1.00 57.03 175 LEU A CA 1
ATOM 1299 C C . LEU A 1 175 ? 29.498 17.513 -4.286 1.00 57.03 175 LEU A C 1
ATOM 1301 O O . LEU A 1 175 ? 29.862 17.871 -3.167 1.00 57.03 175 LEU A O 1
ATOM 1305 N N . GLY A 1 176 ? 28.971 16.304 -4.497 1.00 56.06 176 GLY A N 1
ATOM 1306 C CA . GLY A 1 176 ? 28.844 15.279 -3.455 1.00 56.06 176 GLY A CA 1
ATOM 1307 C C . GLY A 1 176 ? 30.192 14.742 -2.955 1.00 56.06 176 GLY A C 1
ATOM 1308 O O . GLY A 1 176 ? 30.322 14.425 -1.771 1.00 56.06 176 GLY A O 1
ATOM 1309 N N . ALA A 1 177 ? 31.202 14.682 -3.830 1.00 52.91 177 ALA A N 1
ATOM 1310 C CA . ALA A 1 177 ? 32.586 14.373 -3.468 1.00 52.91 177 ALA A CA 1
ATOM 1311 C C . ALA A 1 177 ? 33.275 15.551 -2.749 1.00 52.91 177 ALA A C 1
ATOM 1313 O O . ALA A 1 177 ? 33.955 15.338 -1.746 1.00 52.91 177 ALA A O 1
ATOM 1314 N N . LEU A 1 178 ? 33.029 16.793 -3.185 1.00 55.56 178 LEU A N 1
ATOM 1315 C CA . LEU A 1 178 ? 33.549 18.022 -2.564 1.00 55.56 178 LEU A CA 1
ATOM 1316 C C . LEU A 1 178 ? 32.997 18.253 -1.150 1.00 55.56 178 LEU A C 1
ATOM 1318 O O . LEU A 1 178 ? 33.710 18.742 -0.276 1.00 55.56 178 LEU A O 1
ATOM 1322 N N . ASN A 1 179 ? 31.757 17.835 -0.878 1.00 50.88 179 ASN A N 1
ATOM 1323 C CA . ASN A 1 179 ? 31.151 17.970 0.450 1.00 50.88 179 ASN A CA 1
ATOM 1324 C C . ASN A 1 179 ? 31.772 17.036 1.511 1.00 50.88 179 ASN A C 1
ATOM 1326 O O . ASN A 1 179 ? 31.483 17.179 2.697 1.00 50.88 179 ASN A O 1
ATOM 1330 N N . ARG A 1 180 ? 32.637 16.089 1.110 1.00 54.41 180 ARG A N 1
ATOM 1331 C CA . ARG A 1 180 ? 33.387 15.219 2.035 1.00 54.41 180 ARG A CA 1
ATOM 1332 C C . ARG A 1 180 ? 34.776 15.756 2.399 1.00 54.41 180 ARG A C 1
ATOM 1334 O O . ARG A 1 180 ? 35.439 15.145 3.232 1.00 54.41 180 ARG A O 1
ATOM 1341 N N . GLY A 1 181 ? 35.208 16.901 1.860 1.00 51.78 181 GLY A N 1
ATOM 1342 C CA . GLY A 1 181 ? 36.460 17.527 2.291 1.00 51.78 181 GLY A CA 1
ATOM 1343 C C . GLY A 1 181 ? 36.771 18.869 1.621 1.00 51.78 181 GLY A C 1
ATOM 1344 O O . GLY A 1 181 ? 37.044 18.921 0.431 1.00 51.78 181 GLY A O 1
ATOM 1345 N N . ASN A 1 182 ? 36.835 19.937 2.425 1.00 54.47 182 ASN A N 1
ATOM 1346 C CA . ASN A 1 182 ? 37.480 21.226 2.117 1.00 54.47 182 ASN A CA 1
ATOM 1347 C C . ASN A 1 182 ? 36.948 22.023 0.905 1.00 54.47 182 ASN A C 1
ATOM 1349 O O . ASN A 1 182 ? 37.682 22.335 -0.031 1.00 54.47 182 ASN A O 1
ATOM 1353 N N . VAL A 1 183 ? 35.700 22.491 0.989 1.00 52.03 183 VAL A N 1
ATOM 1354 C CA . VAL A 1 183 ? 35.089 23.407 -0.000 1.00 52.03 183 VAL A CA 1
ATOM 1355 C C . VAL A 1 183 ? 35.739 24.809 -0.019 1.00 52.03 183 VAL A C 1
ATOM 1357 O O . VAL A 1 183 ? 35.630 25.536 -1.002 1.00 52.03 183 VAL A O 1
ATOM 1360 N N . THR A 1 184 ? 36.494 25.203 1.009 1.00 54.22 184 THR A N 1
ATOM 1361 C CA . THR A 1 184 ? 37.010 26.579 1.139 1.00 54.22 184 THR A CA 1
ATOM 1362 C C . THR A 1 184 ? 38.242 26.916 0.285 1.00 54.22 184 THR A C 1
ATOM 1364 O O . THR A 1 184 ? 38.664 28.068 0.294 1.00 54.22 184 THR A O 1
ATOM 1367 N N . ARG A 1 185 ? 38.842 25.967 -0.457 1.00 53.94 185 ARG A N 1
ATOM 1368 C CA . ARG A 1 185 ? 40.098 26.203 -1.214 1.00 53.94 185 ARG A CA 1
ATOM 1369 C C . ARG A 1 185 ? 39.981 26.268 -2.743 1.00 53.94 185 ARG A C 1
ATOM 1371 O O . ARG A 1 185 ? 40.981 26.571 -3.381 1.00 53.94 185 ARG A O 1
ATOM 1378 N N . LEU A 1 186 ? 38.808 26.030 -3.337 1.00 51.91 186 LEU A N 1
ATOM 1379 C CA . LEU A 1 186 ? 38.670 25.843 -4.796 1.00 51.91 186 LEU A CA 1
ATOM 1380 C C . LEU A 1 186 ? 38.086 27.034 -5.579 1.00 51.91 186 LEU A C 1
ATOM 1382 O O . LEU A 1 186 ? 37.885 26.932 -6.784 1.00 51.91 186 LEU A O 1
ATOM 1386 N N . LEU A 1 187 ? 37.870 28.192 -4.948 1.00 53.72 187 LEU A N 1
ATOM 1387 C CA . LEU A 1 187 ? 37.410 29.410 -5.641 1.00 53.72 187 LEU A CA 1
ATOM 1388 C C . LEU A 1 187 ? 38.561 30.306 -6.141 1.00 53.72 187 LEU A C 1
ATOM 1390 O O . LEU A 1 187 ? 38.422 31.525 -6.189 1.00 53.72 187 LEU A O 1
ATOM 1394 N N . ALA A 1 188 ? 39.695 29.716 -6.526 1.00 51.12 188 ALA A N 1
ATOM 1395 C CA . ALA A 1 188 ? 40.852 30.445 -7.048 1.00 51.12 188 ALA A CA 1
ATOM 1396 C C . ALA A 1 188 ? 41.257 29.954 -8.453 1.00 51.12 188 ALA A C 1
ATOM 1398 O O . ALA A 1 188 ? 42.296 29.336 -8.634 1.00 51.12 188 ALA A O 1
ATOM 1399 N N . GLY A 1 189 ? 40.422 30.253 -9.454 1.00 56.44 189 GLY A N 1
ATOM 1400 C CA . GLY A 1 189 ? 40.876 30.619 -10.805 1.00 56.44 189 GLY A CA 1
ATOM 1401 C C . GLY A 1 189 ? 41.689 29.622 -11.645 1.00 56.44 189 GLY A C 1
ATOM 1402 O O . GLY A 1 189 ? 42.522 30.082 -12.422 1.00 56.44 189 GLY A O 1
ATOM 1403 N N . THR A 1 190 ? 41.472 28.308 -11.551 1.00 58.25 190 THR A N 1
ATOM 1404 C CA . THR A 1 190 ? 42.148 27.328 -12.426 1.00 58.25 190 THR A CA 1
ATOM 1405 C C . THR A 1 190 ? 41.278 26.910 -13.619 1.00 58.25 190 THR A C 1
ATOM 1407 O O . THR A 1 190 ? 40.059 26.760 -13.511 1.00 58.25 190 THR A O 1
ATOM 1410 N N . GLU A 1 191 ? 41.915 26.724 -14.781 1.00 61.16 191 GLU A N 1
ATOM 1411 C CA . GLU A 1 191 ? 41.325 26.269 -16.058 1.00 61.16 191 GLU A CA 1
ATOM 1412 C C . GLU A 1 191 ? 40.449 25.002 -15.928 1.00 61.16 191 GLU A C 1
ATOM 1414 O O . GLU A 1 191 ? 39.503 24.825 -16.695 1.00 61.16 191 GLU A O 1
ATOM 1419 N N . GLU A 1 192 ? 40.675 24.187 -14.895 1.00 58.94 192 GLU A N 1
ATOM 1420 C CA . GLU A 1 192 ? 39.886 22.997 -14.543 1.00 58.94 192 GLU A CA 1
ATOM 1421 C C . GLU A 1 192 ? 38.392 23.306 -14.332 1.00 58.94 192 GLU A C 1
ATOM 1423 O O . GLU A 1 192 ? 37.530 22.525 -14.736 1.00 58.94 192 GLU A O 1
ATOM 1428 N N . PHE A 1 193 ? 38.038 24.472 -13.775 1.00 64.94 193 PHE A N 1
ATOM 1429 C CA . PHE A 1 193 ? 36.627 24.863 -13.630 1.00 64.94 193 PHE A CA 1
ATOM 1430 C C . PHE A 1 193 ? 35.969 25.132 -14.990 1.00 64.94 193 PHE A C 1
ATOM 1432 O O . PHE A 1 193 ? 34.776 24.889 -15.183 1.00 64.94 193 PHE A O 1
ATOM 1439 N N . ARG A 1 194 ? 36.752 25.609 -15.963 1.00 64.56 194 ARG A N 1
ATOM 1440 C CA . ARG A 1 194 ? 36.290 25.879 -17.326 1.00 64.56 194 ARG A CA 1
ATOM 1441 C C . ARG A 1 194 ? 36.106 24.584 -18.114 1.00 64.56 194 ARG A C 1
ATOM 1443 O O . ARG A 1 194 ? 35.153 24.497 -18.881 1.00 64.56 194 ARG A O 1
ATOM 1450 N N . GLU A 1 195 ? 36.948 23.581 -17.875 1.00 63.94 195 GLU A N 1
ATOM 1451 C CA . GLU A 1 195 ? 36.817 22.236 -18.445 1.00 63.94 195 GLU A CA 1
ATOM 1452 C C . GLU A 1 195 ? 35.606 21.485 -17.859 1.00 63.94 195 GLU A C 1
ATOM 1454 O O . GLU A 1 195 ? 34.818 20.903 -18.606 1.00 63.94 195 GLU A O 1
ATOM 1459 N N . VAL A 1 196 ? 35.346 21.620 -16.549 1.00 63.62 196 VAL A N 1
ATOM 1460 C CA . VAL A 1 196 ? 34.110 21.124 -15.905 1.00 63.62 196 VAL A CA 1
ATOM 1461 C C . VAL A 1 196 ? 32.861 21.824 -16.465 1.00 63.62 196 VAL A C 1
ATOM 1463 O O . VAL A 1 196 ? 31.853 21.168 -16.735 1.00 63.62 196 VAL A O 1
ATOM 1466 N N . LEU A 1 197 ? 32.918 23.140 -16.709 1.00 64.06 197 LEU A N 1
ATOM 1467 C CA . LEU A 1 197 ? 31.837 23.890 -17.366 1.00 64.06 197 LEU A CA 1
ATOM 1468 C C . LEU A 1 197 ? 31.677 23.544 -18.859 1.00 64.06 197 LEU A C 1
ATOM 1470 O O . LEU A 1 197 ? 30.559 23.583 -19.375 1.00 64.06 197 LEU A O 1
ATOM 1474 N N . ALA A 1 198 ? 32.758 23.201 -19.562 1.00 64.81 198 ALA A N 1
ATOM 1475 C CA . ALA A 1 198 ? 32.713 22.765 -20.958 1.00 64.81 198 ALA A CA 1
ATOM 1476 C C . ALA A 1 198 ? 32.121 21.350 -21.085 1.00 64.81 198 ALA A C 1
ATOM 1478 O O . ALA A 1 198 ? 31.300 21.112 -21.972 1.00 64.81 198 ALA A O 1
ATOM 1479 N N . GLY A 1 199 ? 32.428 20.456 -20.138 1.00 57.59 199 GLY A N 1
ATOM 1480 C CA . GLY A 1 199 ? 31.804 19.134 -20.014 1.00 57.59 199 GLY A CA 1
ATOM 1481 C C . GLY A 1 199 ? 30.296 19.178 -19.727 1.00 57.59 199 GLY A C 1
ATOM 1482 O O . GLY A 1 199 ? 29.583 18.239 -20.073 1.00 57.59 199 GLY A O 1
ATOM 1483 N N . LEU A 1 200 ? 29.780 20.285 -19.174 1.00 57.38 200 LEU A N 1
ATOM 1484 C CA . LEU A 1 200 ? 28.339 20.523 -18.990 1.00 57.38 200 LEU A CA 1
ATOM 1485 C C . LEU A 1 200 ? 27.601 20.936 -20.279 1.00 57.38 200 LEU A C 1
ATOM 1487 O O . LEU A 1 200 ? 26.371 20.941 -20.285 1.00 57.38 200 LEU A O 1
ATOM 1491 N N . LYS A 1 201 ? 28.310 21.297 -21.361 1.00 52.94 201 LYS A N 1
ATOM 1492 C CA . LYS A 1 201 ? 27.711 21.765 -22.629 1.00 52.94 201 LYS A CA 1
ATOM 1493 C C . LYS A 1 201 ? 27.652 20.716 -23.738 1.00 52.94 201 LYS A C 1
ATOM 1495 O O . LYS A 1 201 ? 27.040 20.988 -24.770 1.00 52.94 201 LYS A O 1
ATOM 1500 N N . ALA A 1 202 ? 28.265 19.547 -23.565 1.00 51.00 202 ALA A N 1
ATOM 1501 C CA . ALA A 1 202 ? 28.145 18.485 -24.556 1.00 51.00 202 ALA A CA 1
ATOM 1502 C C . ALA A 1 202 ? 26.715 17.907 -24.510 1.00 51.00 202 ALA A C 1
ATOM 1504 O O . ALA A 1 202 ? 26.279 17.489 -23.434 1.00 51.00 202 ALA A O 1
ATOM 1505 N N . PRO A 1 203 ? 25.974 17.871 -25.635 1.00 47.38 203 PRO A N 1
ATOM 1506 C CA . PRO A 1 203 ? 24.684 17.199 -25.700 1.00 47.38 203 PRO A CA 1
ATOM 1507 C C . PRO A 1 203 ? 24.934 15.700 -25.535 1.00 47.38 203 PRO A C 1
ATOM 1509 O O . PRO A 1 203 ? 25.239 14.997 -26.496 1.00 47.38 203 PRO A O 1
ATOM 1512 N N . GLN A 1 204 ? 24.871 15.212 -24.295 1.00 53.16 204 GLN A N 1
ATOM 1513 C CA . GLN A 1 204 ? 24.864 13.781 -24.040 1.00 53.16 204 GLN A CA 1
ATOM 1514 C C . GLN A 1 204 ? 23.631 13.229 -24.742 1.00 53.16 204 GLN A C 1
ATOM 1516 O O . GLN A 1 204 ? 22.508 13.628 -24.435 1.00 53.16 204 GLN A O 1
ATOM 1521 N N . SER A 1 205 ? 23.860 12.369 -25.731 1.00 49.69 205 SER A N 1
ATOM 1522 C CA . SER A 1 205 ? 22.835 11.625 -26.450 1.00 49.69 205 SER A CA 1
ATOM 1523 C C . SER A 1 205 ? 21.887 11.002 -25.429 1.00 49.69 205 SER A C 1
ATOM 1525 O O . SER A 1 205 ? 22.236 10.043 -24.741 1.00 49.69 205 SER A O 1
ATOM 1527 N N . ALA A 1 206 ? 20.720 11.628 -25.287 1.00 53.81 206 ALA A N 1
ATOM 1528 C CA . ALA A 1 206 ? 19.720 11.389 -24.257 1.00 53.81 206 ALA A CA 1
ATOM 1529 C C . ALA A 1 206 ? 18.923 10.111 -24.543 1.00 53.81 206 ALA A C 1
ATOM 1531 O O . ALA A 1 206 ? 17.694 10.120 -24.564 1.00 53.81 206 ALA A O 1
ATOM 1532 N N . SER A 1 207 ? 19.623 9.007 -24.797 1.00 63.53 207 SER A N 1
ATOM 1533 C CA . SER A 1 207 ? 18.992 7.698 -24.783 1.00 63.53 207 SER A CA 1
ATOM 1534 C C . SER A 1 207 ? 18.663 7.389 -23.328 1.00 63.53 207 SER A C 1
ATOM 1536 O O . SER A 1 207 ? 19.521 6.989 -22.546 1.00 63.53 207 SER A O 1
ATOM 1538 N N . GLY A 1 208 ? 17.420 7.673 -22.940 1.00 74.75 208 GLY A N 1
ATOM 1539 C CA . GLY A 1 208 ? 16.865 7.290 -21.644 1.00 74.75 208 GLY A CA 1
ATOM 1540 C C . GLY A 1 208 ? 16.624 5.784 -21.517 1.00 74.75 208 GLY A C 1
ATOM 1541 O O . GLY A 1 208 ? 16.093 5.361 -20.496 1.00 74.75 208 GLY A O 1
ATOM 1542 N N . ALA A 1 209 ? 16.987 4.993 -22.532 1.00 85.62 209 ALA A N 1
ATOM 1543 C CA . ALA A 1 209 ? 16.834 3.551 -22.536 1.00 85.62 209 ALA A CA 1
ATOM 1544 C C . ALA A 1 209 ? 17.750 2.899 -21.493 1.00 85.62 209 ALA A C 1
ATOM 1546 O O . ALA A 1 209 ? 18.903 3.299 -21.309 1.00 85.62 209 ALA A O 1
ATOM 1547 N N . LEU A 1 210 ? 17.232 1.871 -20.827 1.00 87.62 210 LEU A N 1
ATOM 1548 C CA . LEU A 1 210 ? 18.026 1.043 -19.925 1.00 87.62 210 LEU A CA 1
ATOM 1549 C C . LEU A 1 210 ? 18.914 0.104 -20.741 1.00 87.62 210 LEU A C 1
ATOM 1551 O O . LEU A 1 210 ? 18.494 -0.384 -21.798 1.00 87.62 210 LEU A O 1
ATOM 1555 N N . ASP A 1 211 ? 20.116 -0.196 -20.248 1.00 90.56 211 ASP A N 1
ATOM 1556 C CA . ASP A 1 211 ? 20.942 -1.275 -20.801 1.00 90.56 211 ASP A CA 1
ATOM 1557 C C . ASP A 1 211 ? 20.413 -2.669 -20.387 1.00 90.56 211 ASP A C 1
ATOM 1559 O O . ASP A 1 211 ? 19.389 -2.801 -19.715 1.00 90.56 211 ASP A O 1
ATOM 1563 N N . ALA A 1 212 ? 20.987 -3.750 -20.933 1.00 91.31 212 ALA A N 1
ATOM 1564 C CA . ALA A 1 212 ? 20.425 -5.098 -20.764 1.00 91.31 212 ALA A CA 1
ATOM 1565 C C . ALA A 1 212 ? 20.490 -5.578 -19.307 1.00 91.31 212 ALA A C 1
ATOM 1567 O O . ALA A 1 212 ? 19.584 -6.275 -18.843 1.00 91.31 212 ALA A O 1
ATOM 1568 N N . GLU A 1 213 ? 21.542 -5.186 -18.594 1.00 92.69 213 GLU A N 1
ATOM 1569 C CA . GLU A 1 213 ? 21.730 -5.510 -17.187 1.00 92.69 213 GLU A CA 1
ATOM 1570 C C . GLU A 1 213 ? 20.712 -4.750 -16.331 1.00 92.69 213 GLU A C 1
ATOM 1572 O O . GLU A 1 213 ? 20.060 -5.336 -15.467 1.00 92.69 213 GLU A O 1
ATOM 1577 N N . GLU A 1 214 ? 20.481 -3.478 -16.645 1.00 92.25 214 GLU A N 1
ATOM 1578 C CA . GLU A 1 214 ? 19.509 -2.626 -15.963 1.00 92.25 214 GLU A CA 1
ATOM 1579 C C . GLU A 1 214 ? 18.064 -3.064 -16.180 1.00 92.25 214 GLU A C 1
ATOM 1581 O O . GLU A 1 214 ? 17.271 -3.056 -15.235 1.00 92.25 214 GLU A O 1
ATOM 1586 N N . VAL A 1 215 ? 17.717 -3.497 -17.396 1.00 93.62 215 VAL A N 1
ATOM 1587 C CA . VAL A 1 215 ? 16.413 -4.119 -17.668 1.00 93.62 215 VAL A CA 1
ATOM 1588 C C . VAL A 1 215 ? 16.240 -5.362 -16.796 1.00 93.62 215 VAL A C 1
ATOM 1590 O O . VAL A 1 215 ? 15.232 -5.484 -16.101 1.00 93.62 215 VAL A O 1
ATOM 1593 N N . SER A 1 216 ? 17.230 -6.261 -16.772 1.00 94.62 216 SER A N 1
ATOM 1594 C CA . SER A 1 216 ? 17.183 -7.482 -15.954 1.00 94.62 216 SER A CA 1
ATOM 1595 C C . SER A 1 216 ? 17.032 -7.170 -14.457 1.00 94.62 216 SER A C 1
ATOM 1597 O O . SER A 1 216 ? 16.198 -7.762 -13.758 1.00 94.62 216 SER A O 1
ATOM 1599 N N . ALA A 1 217 ? 17.775 -6.172 -13.972 1.00 94.50 217 ALA A N 1
ATOM 1600 C CA . ALA A 1 217 ? 17.690 -5.662 -12.610 1.00 94.50 217 ALA A CA 1
ATOM 1601 C C . ALA A 1 217 ? 16.286 -5.124 -12.282 1.00 94.50 217 ALA A C 1
ATOM 1603 O O . ALA A 1 217 ? 15.691 -5.539 -11.284 1.00 94.50 217 ALA A O 1
ATOM 1604 N N . ALA A 1 218 ? 15.712 -4.259 -13.125 1.00 95.00 218 ALA A N 1
ATOM 1605 C CA . ALA A 1 218 ? 14.362 -3.729 -12.914 1.00 95.00 218 ALA A CA 1
ATOM 1606 C C . ALA A 1 218 ? 13.285 -4.821 -12.958 1.00 95.00 218 ALA A C 1
ATOM 1608 O O . ALA A 1 218 ? 12.414 -4.839 -12.087 1.00 95.00 218 ALA A O 1
ATOM 1609 N N . VAL A 1 219 ? 13.350 -5.761 -13.907 1.00 96.12 219 VAL A N 1
ATOM 1610 C CA . VAL A 1 219 ? 12.414 -6.901 -13.970 1.00 96.12 219 VAL A CA 1
ATOM 1611 C C . VAL A 1 219 ? 12.466 -7.714 -12.674 1.00 96.12 219 VAL A C 1
ATOM 1613 O O . VAL A 1 219 ? 11.421 -8.072 -12.117 1.00 96.12 219 VAL A O 1
ATOM 1616 N N . THR A 1 220 ? 13.671 -7.956 -12.152 1.00 97.00 220 THR A N 1
ATOM 1617 C CA . THR A 1 220 ? 13.882 -8.671 -10.886 1.00 97.00 220 THR A CA 1
ATOM 1618 C C . THR A 1 220 ? 13.291 -7.906 -9.701 1.00 97.00 220 THR A C 1
ATOM 1620 O O . THR A 1 220 ? 12.565 -8.493 -8.892 1.00 97.00 220 THR A O 1
ATOM 1623 N N . LEU A 1 221 ? 13.528 -6.593 -9.610 1.00 96.69 221 LEU A N 1
ATOM 1624 C CA . LEU A 1 221 ? 12.982 -5.743 -8.546 1.00 96.69 221 LEU A CA 1
ATOM 1625 C C . LEU A 1 221 ? 11.449 -5.671 -8.599 1.00 96.69 221 LEU A C 1
ATOM 1627 O O . LEU A 1 221 ? 10.791 -5.844 -7.572 1.00 96.69 221 LEU A O 1
ATOM 1631 N N . LEU A 1 222 ? 10.860 -5.489 -9.783 1.00 97.19 222 LEU A N 1
ATOM 1632 C CA . LEU A 1 222 ? 9.405 -5.445 -9.969 1.00 97.19 222 LEU A CA 1
ATOM 1633 C C . LEU A 1 222 ? 8.748 -6.777 -9.576 1.00 97.19 222 LEU A C 1
ATOM 1635 O O . LEU A 1 222 ? 7.783 -6.794 -8.805 1.00 97.19 222 LEU A O 1
ATOM 1639 N N . SER A 1 223 ? 9.312 -7.898 -10.032 1.00 97.50 223 SER A N 1
ATOM 1640 C CA . SER A 1 223 ? 8.834 -9.248 -9.693 1.00 97.50 223 SER A CA 1
ATOM 1641 C C . SER A 1 223 ? 8.949 -9.538 -8.192 1.00 97.50 223 SER A C 1
ATOM 1643 O O . SER A 1 223 ? 8.032 -10.097 -7.578 1.00 97.50 223 SER A O 1
ATOM 1645 N N . THR A 1 224 ? 10.048 -9.102 -7.573 1.00 97.56 224 THR A N 1
ATOM 1646 C CA . THR A 1 224 ? 10.268 -9.209 -6.124 1.00 97.56 224 THR A CA 1
ATOM 1647 C C . THR A 1 224 ? 9.253 -8.370 -5.350 1.00 97.56 224 THR A C 1
ATOM 1649 O O . THR A 1 224 ? 8.628 -8.868 -4.410 1.00 97.56 224 THR A O 1
ATOM 1652 N N . GLY A 1 225 ? 8.993 -7.137 -5.794 1.00 97.12 225 GLY A N 1
ATOM 1653 C CA . GLY A 1 225 ? 7.951 -6.277 -5.235 1.00 97.12 225 GLY A CA 1
ATOM 1654 C C . GLY A 1 225 ? 6.570 -6.933 -5.276 1.00 97.12 225 GLY A C 1
ATOM 1655 O O . GLY A 1 225 ? 5.867 -6.962 -4.263 1.00 97.12 225 GLY A O 1
ATOM 1656 N N . GLN A 1 226 ? 6.197 -7.565 -6.395 1.00 96.62 226 GLN A N 1
ATOM 1657 C CA . GLN A 1 226 ? 4.941 -8.321 -6.479 1.00 96.62 226 GLN A CA 1
ATOM 1658 C C . GLN A 1 226 ? 4.877 -9.488 -5.486 1.00 96.62 226 GLN A C 1
ATOM 1660 O O . GLN A 1 226 ? 3.826 -9.739 -4.885 1.00 96.62 226 GLN A O 1
ATOM 1665 N N . ALA A 1 227 ? 5.979 -10.217 -5.301 1.00 97.06 227 ALA A N 1
ATOM 1666 C CA . ALA A 1 227 ? 6.042 -11.296 -4.321 1.00 97.06 227 ALA A CA 1
ATOM 1667 C C . ALA A 1 227 ? 5.870 -10.769 -2.885 1.00 97.06 227 ALA A C 1
ATOM 1669 O O . ALA A 1 227 ? 5.108 -11.355 -2.111 1.00 97.06 227 ALA A O 1
ATOM 1670 N N . MET A 1 228 ? 6.490 -9.635 -2.550 1.00 97.75 228 MET A N 1
ATOM 1671 C CA . MET A 1 228 ? 6.358 -8.983 -1.241 1.00 97.75 228 MET A CA 1
ATOM 1672 C C . MET A 1 228 ? 4.925 -8.521 -0.954 1.00 97.75 228 MET A C 1
ATOM 1674 O O . MET A 1 228 ? 4.444 -8.691 0.170 1.00 97.75 228 MET A O 1
ATOM 1678 N N . VAL A 1 229 ? 4.205 -8.011 -1.959 1.00 97.25 229 VAL A N 1
ATOM 1679 C CA . VAL A 1 229 ? 2.776 -7.665 -1.827 1.00 97.25 229 VAL A CA 1
ATOM 1680 C C . VAL A 1 229 ? 1.953 -8.903 -1.460 1.00 97.25 229 VAL A C 1
ATOM 1682 O O . VAL A 1 229 ? 1.176 -8.861 -0.503 1.00 97.25 229 VAL A O 1
ATOM 1685 N N . ARG A 1 230 ? 2.172 -10.037 -2.145 1.00 96.81 230 ARG A N 1
ATOM 1686 C CA . ARG A 1 230 ? 1.478 -11.303 -1.832 1.00 96.81 230 ARG A CA 1
ATOM 1687 C C . ARG A 1 230 ? 1.775 -11.785 -0.412 1.00 96.81 230 ARG A C 1
ATOM 1689 O O . ARG A 1 230 ? 0.850 -12.128 0.322 1.00 96.81 230 ARG A O 1
ATOM 1696 N N . GLN A 1 231 ? 3.044 -11.769 -0.005 1.00 96.94 231 GLN A N 1
ATOM 1697 C CA . GLN A 1 231 ? 3.448 -12.169 1.348 1.00 96.94 231 GLN A CA 1
ATOM 1698 C C . GLN A 1 231 ? 2.852 -11.252 2.425 1.00 96.94 231 GLN A C 1
ATOM 1700 O O . GLN A 1 231 ? 2.478 -11.721 3.500 1.00 96.94 231 GLN A O 1
ATOM 1705 N N . SER A 1 232 ? 2.733 -9.954 2.141 1.00 97.31 232 SER A N 1
ATOM 1706 C CA . SER A 1 232 ? 2.147 -8.976 3.063 1.00 97.31 232 SER A CA 1
ATOM 1707 C C . SER A 1 232 ? 0.639 -9.182 3.223 1.00 97.31 232 SER A C 1
ATOM 1709 O O . SER A 1 232 ? 0.138 -9.195 4.347 1.00 97.31 232 SER A O 1
ATOM 1711 N N . LEU A 1 233 ? -0.081 -9.449 2.129 1.00 95.88 233 LEU A N 1
ATOM 1712 C CA . LEU A 1 233 ? -1.498 -9.832 2.180 1.00 95.88 233 LEU A CA 1
ATOM 1713 C C . LEU A 1 233 ? -1.707 -11.123 2.978 1.00 95.88 233 LEU A C 1
ATOM 1715 O O . LEU A 1 233 ? -2.571 -11.172 3.856 1.00 95.88 233 LEU A O 1
ATOM 1719 N N . GLN A 1 234 ? -0.862 -12.133 2.757 1.00 96.06 234 GLN A N 1
ATOM 1720 C CA . GLN A 1 234 ? -0.898 -13.373 3.531 1.00 96.06 234 GLN A CA 1
ATOM 1721 C C . GLN A 1 234 ? -0.646 -13.121 5.026 1.00 96.06 234 GLN A C 1
ATOM 1723 O O . GLN A 1 234 ? -1.345 -13.688 5.867 1.00 96.06 234 GLN A O 1
ATOM 1728 N N . ALA A 1 235 ? 0.287 -12.228 5.374 1.00 94.94 235 ALA A N 1
ATOM 1729 C CA . ALA A 1 235 ? 0.551 -11.840 6.760 1.00 94.94 235 ALA A CA 1
ATOM 1730 C C . ALA A 1 235 ? -0.655 -11.147 7.425 1.00 94.94 235 ALA A C 1
ATOM 1732 O O . ALA A 1 235 ? -0.895 -11.342 8.615 1.00 94.94 235 ALA A O 1
ATOM 1733 N N . ALA A 1 236 ? -1.464 -10.410 6.655 1.00 94.19 236 ALA A N 1
ATOM 1734 C CA . ALA A 1 236 ? -2.751 -9.870 7.103 1.00 94.19 236 ALA A CA 1
ATOM 1735 C C . ALA A 1 236 ? -3.897 -10.905 7.093 1.00 94.19 236 ALA A C 1
ATOM 1737 O O . ALA A 1 236 ? -5.025 -10.574 7.467 1.00 94.19 236 ALA A O 1
ATOM 1738 N N . SER A 1 237 ? -3.643 -12.152 6.676 1.00 95.44 237 SER A N 1
ATOM 1739 C CA . SER A 1 237 ? -4.669 -13.175 6.413 1.00 95.44 237 SER A CA 1
ATOM 1740 C C . SER A 1 237 ? -5.739 -12.694 5.422 1.00 95.44 237 SER A C 1
ATOM 1742 O O . SER A 1 237 ? -6.943 -12.851 5.653 1.00 95.44 237 SER A O 1
ATOM 1744 N N . LEU A 1 238 ? -5.287 -12.052 4.346 1.00 93.94 238 LEU A N 1
ATOM 1745 C CA . LEU A 1 238 ? -6.093 -11.604 3.215 1.00 93.94 238 LEU A CA 1
ATOM 1746 C C . LEU A 1 238 ? -5.704 -12.401 1.964 1.00 93.94 238 LEU A C 1
ATOM 1748 O O . LEU A 1 238 ? -4.554 -12.815 1.808 1.00 93.94 238 LEU A O 1
ATOM 1752 N N . SER A 1 239 ? -6.666 -12.618 1.071 1.00 93.38 239 SER A N 1
ATOM 1753 C CA . SER A 1 239 ? -6.395 -13.154 -0.263 1.00 93.38 239 SER A CA 1
ATOM 1754 C C . SER A 1 239 ? -5.751 -12.090 -1.149 1.00 93.38 239 SER A C 1
ATOM 1756 O O . SER A 1 239 ? -5.886 -10.892 -0.896 1.00 93.38 239 SER A O 1
ATOM 1758 N N . VAL A 1 240 ? -5.075 -12.528 -2.214 1.00 87.81 240 VAL A N 1
ATOM 1759 C CA . VAL A 1 240 ? -4.588 -11.611 -3.248 1.00 87.81 240 VAL A CA 1
ATOM 1760 C C . VAL A 1 240 ? -5.791 -10.944 -3.901 1.00 87.81 240 VAL A C 1
ATOM 1762 O O . VAL A 1 240 ? -6.619 -11.616 -4.509 1.00 87.81 240 VAL A O 1
ATOM 1765 N N . ASP A 1 241 ? -5.896 -9.632 -3.727 1.00 83.50 241 ASP A N 1
ATOM 1766 C CA . ASP A 1 241 ? -6.936 -8.820 -4.340 1.00 83.50 241 ASP A CA 1
ATOM 1767 C C . ASP A 1 241 ? -6.375 -8.195 -5.626 1.00 83.50 241 ASP A C 1
ATOM 1769 O O . ASP A 1 241 ? -5.440 -7.389 -5.547 1.00 83.50 241 ASP A O 1
ATOM 1773 N N . PRO A 1 242 ? -6.895 -8.556 -6.814 1.00 81.50 242 PRO A N 1
ATOM 1774 C CA . PRO A 1 242 ? -6.453 -7.956 -8.068 1.00 81.50 242 PRO A CA 1
ATOM 1775 C C . PRO A 1 242 ? -6.781 -6.456 -8.163 1.00 81.50 242 PRO A C 1
ATOM 1777 O O . PRO A 1 242 ? -6.269 -5.791 -9.061 1.00 81.50 242 PRO A O 1
ATOM 1780 N N . GLU A 1 243 ? -7.611 -5.912 -7.267 1.00 88.75 243 GLU A N 1
ATOM 1781 C CA . GLU A 1 243 ? -7.966 -4.491 -7.238 1.00 88.75 243 GLU A CA 1
ATOM 1782 C C . GLU A 1 243 ? -6.941 -3.591 -6.539 1.00 88.75 243 GLU A C 1
ATOM 1784 O O . GLU A 1 243 ? -7.120 -2.369 -6.541 1.00 88.75 243 GLU A O 1
ATOM 1789 N N . VAL A 1 244 ? -5.886 -4.143 -5.927 1.00 92.81 244 VAL A N 1
ATOM 1790 C CA . VAL A 1 244 ? -4.809 -3.316 -5.362 1.00 92.81 244 VAL A CA 1
ATOM 1791 C C . VAL A 1 244 ? -4.189 -2.503 -6.497 1.00 92.81 244 VAL A C 1
ATOM 1793 O O . VAL A 1 244 ? -3.526 -3.042 -7.389 1.00 92.81 244 VAL A O 1
ATOM 1796 N N . ARG A 1 245 ? -4.419 -1.188 -6.472 1.00 93.62 245 ARG A N 1
ATOM 1797 C CA . ARG A 1 245 ? -3.896 -0.263 -7.478 1.00 93.62 245 ARG A CA 1
ATOM 1798 C C . ARG A 1 245 ? -2.372 -0.381 -7.559 1.00 93.62 245 ARG A C 1
ATOM 1800 O O . ARG A 1 245 ? -1.683 -0.477 -6.548 1.00 93.62 245 ARG A O 1
ATOM 1807 N N . GLY A 1 246 ? -1.857 -0.438 -8.785 1.00 94.62 246 GLY A N 1
ATOM 1808 C CA . GLY A 1 246 ? -0.435 -0.637 -9.065 1.00 94.62 246 GLY A CA 1
ATOM 1809 C C . GLY A 1 246 ? 0.037 -2.098 -9.037 1.00 94.62 246 GLY A C 1
ATOM 1810 O O . GLY A 1 246 ? 1.026 -2.409 -9.691 1.00 94.62 246 GLY A O 1
ATOM 1811 N N . TYR A 1 247 ? -0.664 -3.035 -8.384 1.00 96.38 247 TYR A N 1
ATOM 1812 C CA . TYR A 1 247 ? -0.206 -4.435 -8.310 1.00 96.38 247 TYR A CA 1
ATOM 1813 C C . TYR A 1 247 ? -0.123 -5.108 -9.689 1.00 96.38 247 TYR A C 1
ATOM 1815 O O . TYR A 1 247 ? 0.882 -5.742 -10.026 1.00 96.38 247 TYR A O 1
ATOM 1823 N N . ALA A 1 248 ? -1.171 -4.939 -10.502 1.00 96.19 248 ALA A N 1
ATOM 1824 C CA . ALA A 1 248 ? -1.190 -5.423 -11.881 1.00 96.19 248 ALA A CA 1
ATOM 1825 C C . ALA A 1 248 ? -0.154 -4.692 -12.750 1.00 96.19 248 ALA A C 1
ATOM 1827 O O . ALA A 1 248 ? 0.519 -5.327 -13.559 1.00 96.19 248 ALA A O 1
ATOM 1828 N N . ALA A 1 249 ? 0.012 -3.383 -12.538 1.00 96.88 249 ALA A N 1
ATOM 1829 C CA . ALA A 1 249 ? 0.975 -2.560 -13.263 1.00 96.88 249 ALA A CA 1
ATOM 1830 C C . ALA A 1 249 ? 2.419 -3.034 -13.053 1.00 96.88 249 ALA A C 1
ATOM 1832 O O . ALA A 1 249 ? 3.159 -3.118 -14.024 1.00 96.88 249 ALA A O 1
ATOM 1833 N N . LEU A 1 250 ? 2.801 -3.437 -11.833 1.00 96.88 250 LEU A N 1
ATOM 1834 C CA . LEU A 1 250 ? 4.127 -4.014 -11.570 1.00 96.88 250 LEU A CA 1
ATOM 1835 C C . LEU A 1 250 ? 4.407 -5.245 -12.446 1.00 96.88 250 LEU A C 1
ATOM 1837 O O . LEU A 1 250 ? 5.511 -5.401 -12.955 1.00 96.88 250 LEU A O 1
ATOM 1841 N N . GLY A 1 251 ? 3.406 -6.107 -12.637 1.00 96.88 251 GLY A N 1
ATOM 1842 C CA . GLY A 1 251 ? 3.554 -7.338 -13.419 1.00 96.88 251 GLY A CA 1
ATOM 1843 C C . GLY A 1 251 ? 3.598 -7.074 -14.912 1.00 96.88 251 GLY A C 1
ATOM 1844 O O . GLY A 1 251 ? 4.397 -7.676 -15.617 1.00 96.88 251 GLY A O 1
ATOM 1845 N N . VAL A 1 252 ? 2.768 -6.143 -15.384 1.00 97.31 252 VAL A N 1
ATOM 1846 C CA . VAL A 1 252 ? 2.797 -5.688 -16.777 1.00 97.31 252 VAL A CA 1
ATOM 1847 C C . VAL A 1 252 ? 4.129 -5.011 -17.094 1.00 97.31 252 VAL A C 1
ATOM 1849 O O . VAL A 1 252 ? 4.730 -5.317 -18.117 1.00 97.31 252 VAL A O 1
ATOM 1852 N N . ALA A 1 253 ? 4.619 -4.142 -16.208 1.00 97.31 253 ALA A N 1
ATOM 1853 C CA . ALA A 1 253 ? 5.915 -3.496 -16.366 1.00 97.31 253 ALA A CA 1
ATOM 1854 C C . ALA A 1 253 ? 7.051 -4.527 -16.393 1.00 97.31 253 ALA A C 1
ATOM 1856 O O . ALA A 1 253 ? 7.881 -4.470 -17.290 1.00 97.31 253 ALA A O 1
ATOM 1857 N N . ALA A 1 254 ? 7.056 -5.508 -15.484 1.00 97.06 254 ALA A N 1
ATOM 1858 C CA . ALA A 1 254 ? 8.060 -6.574 -15.479 1.00 97.06 254 ALA A CA 1
ATOM 1859 C C . ALA A 1 254 ? 8.023 -7.451 -16.746 1.00 97.06 254 ALA A C 1
ATOM 1861 O O . ALA A 1 254 ? 9.066 -7.906 -17.199 1.00 97.06 254 ALA A O 1
ATOM 1862 N N . ASP A 1 255 ? 6.838 -7.692 -17.315 1.00 96.94 255 ASP A N 1
ATOM 1863 C CA . ASP A 1 255 ? 6.660 -8.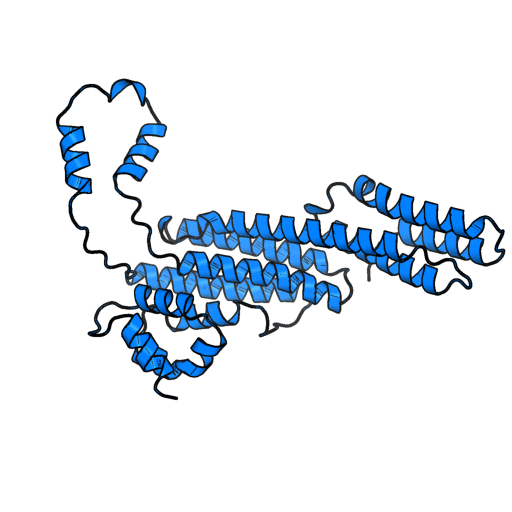502 -18.530 1.00 96.94 255 ASP A CA 1
ATOM 1864 C C . ASP A 1 255 ? 7.086 -7.766 -19.810 1.00 96.94 255 ASP A C 1
ATOM 1866 O O . ASP A 1 255 ? 7.566 -8.395 -20.750 1.00 96.94 255 ASP A O 1
ATOM 1870 N N . LEU A 1 256 ? 6.884 -6.446 -19.857 1.00 96.31 256 LEU A N 1
ATOM 1871 C CA . LEU A 1 256 ? 7.116 -5.628 -21.051 1.00 96.31 256 LEU A CA 1
ATOM 1872 C C . LEU A 1 256 ? 8.472 -4.919 -21.066 1.00 96.31 256 LEU A C 1
ATOM 1874 O O . LEU A 1 256 ? 8.904 -4.496 -22.138 1.00 96.31 256 LEU A O 1
ATOM 1878 N N . LEU A 1 257 ? 9.150 -4.782 -19.923 1.00 95.12 257 LEU A N 1
ATOM 1879 C CA . LEU A 1 257 ? 10.437 -4.093 -19.873 1.00 95.12 257 LEU A CA 1
ATOM 1880 C C . LEU A 1 257 ? 11.471 -4.812 -20.753 1.00 95.12 257 LEU A C 1
ATOM 1882 O O . LEU A 1 257 ? 11.733 -6.001 -20.581 1.00 95.12 257 LEU A O 1
ATOM 1886 N N . GLY A 1 258 ? 12.045 -4.077 -21.707 1.00 92.12 258 GLY A N 1
ATOM 1887 C CA . GLY A 1 258 ? 12.998 -4.607 -22.690 1.00 92.12 258 GLY A CA 1
ATOM 1888 C C . GLY A 1 258 ? 12.387 -5.483 -23.788 1.00 92.12 258 GLY A C 1
ATOM 1889 O O . GLY A 1 258 ? 13.128 -6.166 -24.492 1.00 92.12 258 GLY A O 1
ATOM 1890 N N . SER A 1 259 ? 11.060 -5.491 -23.931 1.00 93.69 259 SER A N 1
ATOM 1891 C CA . SER A 1 259 ? 10.374 -6.137 -25.055 1.00 93.69 259 SER A CA 1
ATOM 1892 C C . SER A 1 259 ? 10.152 -5.171 -26.222 1.00 93.69 259 SER A C 1
ATOM 1894 O O . SER A 1 259 ? 10.142 -3.955 -26.033 1.00 93.69 259 SER A O 1
ATOM 1896 N N . ASP A 1 260 ? 9.938 -5.724 -27.417 1.00 92.75 260 ASP A N 1
ATOM 1897 C CA . ASP A 1 260 ? 9.555 -4.969 -28.616 1.00 92.75 260 ASP A CA 1
ATOM 1898 C C . ASP A 1 260 ? 8.104 -4.459 -28.565 1.00 92.75 260 ASP A C 1
ATOM 1900 O O . ASP A 1 260 ? 7.280 -4.929 -27.769 1.00 92.75 260 ASP A O 1
ATOM 1904 N N . PHE A 1 261 ? 7.760 -3.510 -29.443 1.00 92.44 261 PHE A N 1
ATOM 1905 C CA . PHE A 1 261 ? 6.402 -2.968 -29.535 1.00 92.44 261 PHE A CA 1
ATOM 1906 C C . PHE A 1 261 ? 5.347 -4.017 -29.928 1.00 92.44 261 PHE A C 1
ATOM 1908 O O . PHE A 1 261 ? 4.179 -3.890 -29.545 1.00 92.44 261 PHE A O 1
ATOM 1915 N N . GLY A 1 262 ? 5.741 -5.094 -30.617 1.00 93.31 262 GLY A N 1
ATOM 1916 C CA . GLY A 1 262 ? 4.865 -6.230 -30.912 1.00 93.31 262 GLY A CA 1
ATOM 1917 C C . GLY A 1 262 ? 4.256 -6.820 -29.638 1.00 93.31 262 GLY A C 1
ATOM 1918 O O . GLY A 1 262 ? 3.033 -6.956 -29.533 1.00 93.31 262 GLY A O 1
ATOM 1919 N N . ARG A 1 263 ? 5.076 -7.040 -28.606 1.00 94.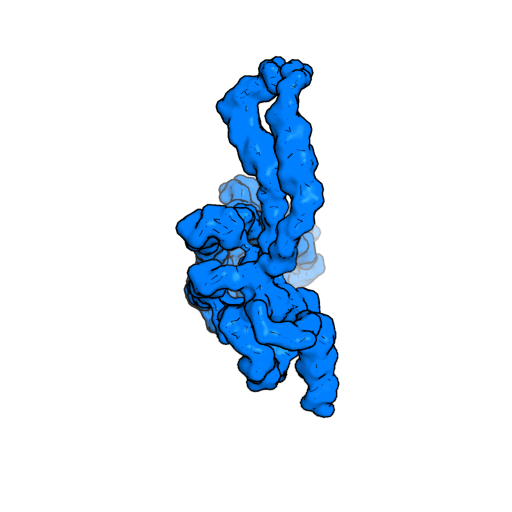31 263 ARG A N 1
ATOM 1920 C CA . ARG A 1 263 ? 4.601 -7.530 -27.301 1.00 94.31 263 ARG A CA 1
ATOM 1921 C C . ARG A 1 263 ? 3.682 -6.537 -26.582 1.00 94.31 263 ARG A C 1
ATOM 1923 O O . ARG A 1 263 ? 2.731 -6.949 -25.910 1.00 94.31 263 ARG A O 1
ATOM 1930 N N . PHE A 1 264 ? 3.902 -5.227 -26.740 1.00 94.69 264 PHE A N 1
ATOM 1931 C CA . PHE A 1 264 ? 2.981 -4.207 -26.211 1.00 94.69 264 PHE A CA 1
ATOM 1932 C C . PHE A 1 264 ? 1.596 -4.308 -26.867 1.00 94.69 264 PHE A C 1
ATOM 1934 O O . PHE A 1 264 ? 0.580 -4.183 -26.173 1.00 94.69 264 PHE A O 1
ATOM 1941 N N . LEU A 1 265 ? 1.534 -4.583 -28.175 1.00 94.62 265 LEU A N 1
ATOM 1942 C CA . LEU A 1 265 ? 0.275 -4.807 -28.894 1.00 94.62 265 LEU A CA 1
ATOM 1943 C C . LEU A 1 265 ? -0.437 -6.080 -28.415 1.00 94.62 265 LEU A C 1
ATOM 1945 O O . LEU A 1 265 ? -1.645 -6.043 -28.162 1.00 94.62 265 LEU A O 1
ATOM 1949 N N . GLU A 1 266 ? 0.297 -7.175 -28.203 1.00 95.69 266 GLU A N 1
ATOM 1950 C CA . GLU A 1 266 ? -0.257 -8.430 -27.670 1.00 95.69 266 GLU A CA 1
ATOM 1951 C C . GLU A 1 266 ? -0.870 -8.249 -26.272 1.00 95.69 266 GLU A C 1
ATOM 1953 O O . GLU A 1 266 ? -1.948 -8.771 -25.965 1.00 95.69 266 GLU A O 1
ATOM 1958 N N . ARG A 1 267 ? -0.210 -7.464 -25.412 1.00 96.69 267 ARG A N 1
ATOM 1959 C CA . ARG A 1 267 ? -0.646 -7.203 -24.029 1.00 96.69 267 ARG A CA 1
ATOM 1960 C C . ARG A 1 267 ? -1.547 -5.979 -23.876 1.00 96.69 267 ARG A C 1
ATOM 1962 O O . ARG A 1 267 ? -1.956 -5.671 -22.752 1.00 96.69 267 ARG A O 1
ATOM 1969 N N . ARG A 1 268 ? -1.928 -5.317 -24.972 1.00 95.50 268 ARG A N 1
ATOM 1970 C CA . ARG A 1 268 ? -2.663 -4.038 -24.997 1.00 95.50 268 ARG A CA 1
ATOM 1971 C C . ARG A 1 268 ? -3.827 -3.961 -24.011 1.00 95.50 268 ARG A C 1
ATOM 1973 O O . ARG A 1 268 ? -3.923 -3.002 -23.252 1.00 95.50 268 ARG A O 1
ATOM 1980 N N . LYS A 1 269 ? -4.723 -4.957 -24.001 1.00 96.00 269 LYS A N 1
ATOM 1981 C CA . LYS A 1 269 ? -5.920 -4.945 -23.132 1.00 96.00 269 LYS A CA 1
ATOM 1982 C C . LYS A 1 269 ? -5.558 -4.910 -21.646 1.00 96.00 269 LYS A C 1
ATOM 1984 O O . LYS A 1 269 ? -6.225 -4.235 -20.868 1.00 96.00 269 LYS A O 1
ATOM 1989 N N . VAL A 1 270 ? -4.521 -5.649 -21.254 1.00 96.19 270 VAL A N 1
ATOM 1990 C CA . VAL A 1 270 ? -4.061 -5.717 -19.861 1.00 96.19 270 VAL A CA 1
ATOM 1991 C C . VAL A 1 270 ? -3.301 -4.442 -19.504 1.00 96.19 270 VAL A C 1
ATOM 1993 O O . VAL A 1 270 ? -3.565 -3.859 -18.457 1.00 96.19 270 VAL A O 1
ATOM 1996 N N . LEU A 1 271 ? -2.440 -3.971 -20.409 1.00 96.25 271 LEU A N 1
ATOM 1997 C CA . LEU A 1 271 ? -1.675 -2.733 -20.272 1.00 96.25 271 LEU A CA 1
ATOM 1998 C C . LEU A 1 271 ? -2.580 -1.517 -20.041 1.00 96.25 271 LEU A C 1
ATOM 2000 O O . LEU A 1 271 ? -2.450 -0.844 -19.023 1.00 96.25 271 LEU A O 1
ATOM 2004 N N . LEU A 1 272 ? -3.553 -1.291 -20.931 1.00 96.06 272 LEU A N 1
ATOM 2005 C CA . LEU A 1 272 ? -4.480 -0.154 -20.854 1.00 96.06 272 LEU A CA 1
ATOM 2006 C C . LEU A 1 272 ? -5.424 -0.216 -19.647 1.00 96.06 272 LEU A C 1
ATOM 2008 O O . LEU A 1 272 ? -5.953 0.808 -19.226 1.00 96.06 272 LEU A O 1
ATOM 2012 N N . LYS A 1 273 ? -5.655 -1.412 -19.093 1.00 95.88 273 LYS A N 1
ATOM 2013 C CA . LYS A 1 273 ? -6.439 -1.585 -17.866 1.00 95.88 273 LYS A CA 1
ATOM 2014 C C . LYS A 1 273 ? -5.605 -1.318 -16.610 1.00 95.88 273 LYS A C 1
ATOM 2016 O O . LYS A 1 273 ? -6.154 -0.868 -15.609 1.00 95.88 273 LYS A O 1
ATOM 2021 N N . ALA A 1 274 ? -4.319 -1.662 -16.636 1.00 96.38 274 ALA A N 1
ATOM 2022 C CA . ALA A 1 274 ? -3.460 -1.653 -15.457 1.00 96.38 274 ALA A CA 1
ATOM 2023 C C . ALA A 1 274 ? -2.701 -0.335 -15.253 1.00 96.38 274 ALA A C 1
ATOM 2025 O O . ALA A 1 274 ? -2.407 -0.006 -14.106 1.00 96.38 274 ALA A O 1
ATOM 2026 N N . MET A 1 275 ? -2.370 0.384 -16.330 1.00 97.19 275 MET A N 1
ATOM 2027 C CA . MET A 1 275 ? -1.440 1.519 -16.309 1.00 97.19 275 MET A CA 1
ATOM 2028 C C . MET A 1 275 ? -2.040 2.777 -16.938 1.00 97.19 275 MET A C 1
ATOM 2030 O O . MET A 1 275 ? -2.837 2.711 -17.876 1.00 97.19 275 MET A O 1
ATOM 2034 N N . GLN A 1 276 ? -1.627 3.937 -16.431 1.00 96.31 276 GLN A N 1
ATOM 2035 C CA . GLN A 1 276 ? -1.955 5.239 -17.012 1.00 96.31 276 GLN A CA 1
ATOM 2036 C C . GLN A 1 276 ? -1.080 5.526 -18.233 1.00 96.31 276 GLN A C 1
ATOM 2038 O O . GLN A 1 276 ? 0.026 4.999 -18.359 1.00 96.31 276 GLN A O 1
ATOM 2043 N N . LYS A 1 277 ? -1.551 6.409 -19.120 1.00 96.31 277 LYS A N 1
ATOM 2044 C CA . LYS A 1 277 ? -0.833 6.801 -20.343 1.00 96.31 277 LYS A CA 1
ATOM 2045 C C . LYS A 1 277 ? 0.616 7.195 -20.054 1.00 96.31 277 LYS A C 1
ATOM 2047 O O . LYS A 1 277 ? 1.526 6.747 -20.742 1.00 96.31 277 LYS A O 1
ATOM 2052 N N . GLU A 1 278 ? 0.830 8.019 -19.037 1.00 96.56 278 GLU A N 1
ATOM 2053 C CA . GLU A 1 278 ? 2.140 8.547 -18.662 1.00 96.56 278 GLU A CA 1
ATOM 2054 C C . GLU A 1 278 ? 3.091 7.435 -18.204 1.00 96.56 278 GLU A C 1
ATOM 2056 O O . GLU A 1 278 ? 4.282 7.477 -18.503 1.00 96.56 278 GLU A O 1
ATOM 2061 N N . GLU A 1 279 ? 2.575 6.424 -17.504 1.00 96.12 279 GLU A N 1
ATOM 2062 C CA . GLU A 1 279 ? 3.350 5.257 -17.074 1.00 96.12 279 GLU A CA 1
ATOM 2063 C C . GLU A 1 279 ? 3.707 4.368 -18.269 1.00 96.12 279 GLU A C 1
ATOM 2065 O O . GLU A 1 279 ? 4.839 3.899 -18.365 1.00 96.12 279 GLU A O 1
ATOM 2070 N N . VAL A 1 280 ? 2.774 4.179 -19.209 1.00 96.50 280 VAL A N 1
ATOM 2071 C CA . VAL A 1 280 ? 3.021 3.412 -20.439 1.00 96.50 280 VAL A CA 1
ATOM 2072 C C . VAL A 1 280 ? 4.073 4.093 -21.310 1.00 96.50 280 VAL A C 1
ATOM 2074 O O . VAL A 1 280 ? 4.982 3.421 -21.786 1.00 96.50 280 VAL A O 1
ATOM 2077 N N . LEU A 1 281 ? 3.997 5.416 -21.476 1.00 95.06 281 LEU A N 1
ATOM 2078 C CA . LEU A 1 281 ? 4.996 6.177 -22.231 1.00 95.06 281 LEU A CA 1
ATOM 2079 C C . LEU A 1 281 ? 6.392 6.049 -21.611 1.00 95.06 281 LEU A C 1
ATOM 2081 O O . LEU A 1 281 ? 7.354 5.811 -22.335 1.00 95.06 281 LEU A O 1
ATOM 2085 N N . LYS A 1 282 ? 6.505 6.141 -20.280 1.00 95.12 282 LYS A N 1
ATOM 2086 C CA . LYS A 1 282 ? 7.780 5.922 -19.574 1.00 95.12 282 LYS A CA 1
ATOM 2087 C C . LYS A 1 282 ? 8.294 4.496 -19.755 1.00 95.12 282 LYS A C 1
ATOM 2089 O O . LYS A 1 282 ? 9.468 4.301 -20.042 1.00 95.12 282 LYS A O 1
ATOM 2094 N N . LEU A 1 283 ? 7.420 3.499 -19.625 1.00 95.56 283 LEU A N 1
ATOM 2095 C CA . LEU A 1 283 ? 7.778 2.095 -19.829 1.00 95.56 283 LEU A CA 1
ATOM 2096 C C . LEU A 1 283 ? 8.272 1.836 -21.260 1.00 95.56 283 LEU A C 1
ATOM 2098 O O . LEU A 1 283 ? 9.274 1.145 -21.441 1.00 95.56 283 LEU A O 1
ATOM 2102 N N . MET A 1 284 ? 7.605 2.425 -22.258 1.00 94.06 284 MET A N 1
ATOM 2103 C CA . MET A 1 284 ? 8.041 2.398 -23.654 1.00 94.06 284 MET A CA 1
ATOM 2104 C C . MET A 1 284 ? 9.421 3.037 -23.787 1.00 94.06 284 MET A C 1
ATOM 2106 O O . MET A 1 284 ? 10.330 2.364 -24.246 1.00 94.06 284 MET A O 1
ATOM 2110 N N . GLN A 1 285 ? 9.615 4.266 -23.295 1.00 92.12 285 GLN A N 1
ATOM 2111 C CA . GLN A 1 285 ? 10.907 4.972 -23.336 1.00 92.12 285 GLN A CA 1
ATOM 2112 C C . GLN A 1 285 ? 12.065 4.166 -22.730 1.00 92.12 285 GLN A C 1
ATOM 2114 O O . GLN A 1 285 ? 13.168 4.194 -23.266 1.00 92.12 285 GLN A O 1
ATOM 2119 N N . LEU A 1 286 ? 11.824 3.448 -21.629 1.00 91.38 286 LEU A N 1
ATOM 2120 C CA . LEU A 1 286 ? 12.848 2.634 -20.963 1.00 91.38 286 LEU A CA 1
ATOM 2121 C C . LEU A 1 286 ? 13.149 1.318 -21.694 1.00 91.38 286 LEU A C 1
ATOM 2123 O O . LEU A 1 286 ? 14.260 0.804 -21.576 1.00 91.38 286 LEU A O 1
ATOM 2127 N N . SER A 1 287 ? 12.168 0.773 -22.420 1.00 88.56 287 SER A N 1
ATOM 2128 C CA . SER A 1 287 ? 12.278 -0.506 -23.140 1.00 88.56 287 SER A CA 1
ATOM 2129 C C . SER A 1 287 ? 12.795 -0.345 -24.570 1.00 88.56 287 SER A C 1
ATOM 2131 O O . SER A 1 287 ? 13.342 -1.288 -25.136 1.00 88.56 287 SER A O 1
ATOM 2133 N N . TRP A 1 288 ? 12.619 0.842 -25.150 1.00 81.69 288 TRP A N 1
ATOM 2134 C CA . TRP A 1 288 ? 12.917 1.146 -26.545 1.00 81.69 288 TRP A CA 1
ATOM 2135 C C . TRP A 1 288 ? 14.423 1.209 -26.792 1.00 81.69 288 TRP A C 1
ATOM 2137 O O . TRP A 1 288 ? 15.102 2.045 -26.199 1.00 81.69 288 TRP A O 1
ATOM 2147 N N . ARG A 1 289 ? 14.957 0.385 -27.699 1.00 67.44 289 ARG A N 1
ATOM 2148 C CA . ARG A 1 289 ? 16.348 0.543 -28.164 1.00 67.44 289 ARG A CA 1
ATOM 2149 C C . ARG A 1 289 ? 16.486 0.920 -29.631 1.00 67.44 289 ARG A C 1
ATOM 2151 O O . ARG A 1 289 ? 17.382 1.694 -29.923 1.00 67.44 289 ARG A O 1
ATOM 2158 N N . ASP A 1 290 ? 15.591 0.472 -30.514 1.00 60.47 290 ASP A N 1
ATOM 2159 C CA . ASP A 1 290 ? 15.809 0.585 -31.966 1.00 60.47 290 ASP A CA 1
ATOM 2160 C C . ASP A 1 290 ? 14.507 0.546 -32.793 1.00 60.47 290 ASP A C 1
ATOM 2162 O O . ASP A 1 290 ? 14.377 -0.261 -33.712 1.00 60.47 290 ASP A O 1
ATOM 2166 N N . GLU A 1 291 ? 13.512 1.398 -32.519 1.00 66.06 291 GLU A N 1
ATOM 2167 C CA . GLU A 1 291 ? 12.354 1.485 -33.430 1.00 66.06 291 GLU A CA 1
ATOM 2168 C C . GLU A 1 291 ? 12.116 2.881 -34.001 1.00 66.06 291 GLU A C 1
ATOM 2170 O O . GLU A 1 291 ? 12.385 3.898 -33.366 1.00 66.06 291 GLU A O 1
ATOM 2175 N N . ALA A 1 292 ? 11.559 2.890 -35.215 1.00 81.62 292 ALA A N 1
ATOM 2176 C CA . ALA A 1 292 ? 11.284 4.065 -36.035 1.00 81.62 292 ALA A CA 1
ATOM 2177 C C . ALA A 1 292 ? 10.193 4.999 -35.480 1.00 81.62 292 ALA A C 1
ATOM 2179 O O . ALA A 1 292 ? 10.000 6.083 -36.026 1.00 81.62 292 ALA A O 1
ATOM 2180 N N . LEU A 1 293 ? 9.460 4.577 -34.444 1.00 86.44 293 LEU A N 1
ATOM 2181 C CA . LEU A 1 293 ? 8.359 5.339 -33.861 1.00 86.44 293 LEU A CA 1
ATOM 2182 C C . LEU A 1 293 ? 8.792 6.019 -32.566 1.00 86.44 293 LEU A C 1
ATOM 2184 O O . LEU A 1 293 ? 9.521 5.461 -31.749 1.00 86.44 293 LEU A O 1
ATOM 2188 N N . THR A 1 294 ? 8.281 7.223 -32.349 1.00 90.38 294 THR A N 1
ATOM 2189 C CA . THR A 1 294 ? 8.350 7.869 -31.035 1.00 90.38 294 THR A CA 1
ATOM 2190 C C . THR A 1 294 ? 7.377 7.193 -30.053 1.00 90.38 294 THR A C 1
ATOM 2192 O O . THR A 1 294 ? 6.342 6.669 -30.481 1.00 90.38 294 THR A O 1
ATOM 2195 N N . PRO A 1 295 ? 7.630 7.227 -28.730 1.00 90.75 295 PRO A N 1
ATOM 2196 C CA . PRO A 1 295 ? 6.701 6.694 -27.725 1.00 90.75 295 PRO A CA 1
ATOM 2197 C C . PRO A 1 295 ? 5.268 7.237 -27.868 1.00 90.75 295 PRO A C 1
ATOM 2199 O O . PRO A 1 295 ? 4.288 6.522 -27.656 1.00 90.75 295 PRO A O 1
ATOM 2202 N N . GLU A 1 296 ? 5.119 8.499 -28.271 1.00 93.00 296 GLU A N 1
ATOM 2203 C CA . GLU A 1 296 ? 3.828 9.140 -28.515 1.00 93.00 296 GLU A CA 1
ATOM 2204 C C . GLU A 1 296 ? 3.105 8.561 -29.736 1.00 93.00 296 GLU A C 1
ATOM 2206 O O . GLU A 1 296 ? 1.887 8.365 -29.693 1.00 93.00 296 GLU A O 1
ATOM 2211 N N . GLU A 1 297 ? 3.827 8.285 -30.822 1.00 93.81 297 GLU A N 1
ATOM 2212 C CA . GLU A 1 297 ? 3.279 7.610 -32.003 1.00 93.81 297 GLU A CA 1
ATOM 2213 C C . GLU A 1 297 ? 2.903 6.167 -31.680 1.00 93.81 297 GLU A C 1
ATOM 2215 O O . GLU A 1 297 ? 1.799 5.734 -32.013 1.00 93.81 297 GLU A O 1
ATOM 2220 N N . ALA A 1 298 ? 3.757 5.460 -30.939 1.00 92.44 298 ALA A N 1
ATOM 2221 C CA . ALA A 1 298 ? 3.496 4.114 -30.446 1.00 92.44 298 ALA A CA 1
ATOM 2222 C C . ALA A 1 298 ? 2.217 4.058 -29.601 1.00 92.44 298 ALA A C 1
ATOM 2224 O O . ALA A 1 298 ? 1.358 3.201 -29.811 1.00 92.44 298 ALA A O 1
ATOM 2225 N N . TRP A 1 299 ? 2.029 5.024 -28.696 1.00 94.62 299 TRP A N 1
ATOM 2226 C CA . TRP A 1 299 ? 0.805 5.158 -27.907 1.00 94.62 299 TRP A CA 1
ATOM 2227 C C . TRP A 1 299 ? -0.437 5.409 -28.775 1.00 94.62 299 TRP A C 1
ATOM 2229 O O . TRP A 1 299 ? -1.499 4.829 -28.526 1.00 94.62 299 TRP A O 1
ATOM 2239 N N . ARG A 1 300 ? -0.335 6.254 -29.812 1.00 95.69 300 ARG A N 1
ATOM 2240 C CA . ARG A 1 300 ? -1.443 6.476 -30.761 1.00 95.69 300 ARG A CA 1
ATOM 2241 C C . ARG A 1 300 ? -1.787 5.191 -31.507 1.00 95.69 300 ARG A C 1
ATOM 2243 O O . ARG A 1 300 ? -2.962 4.847 -31.593 1.00 95.69 300 ARG A O 1
ATOM 2250 N N . THR A 1 301 ? -0.797 4.441 -31.978 1.00 94.12 301 THR A N 1
ATOM 2251 C CA . THR A 1 301 ? -1.005 3.131 -32.619 1.00 94.12 301 THR A CA 1
ATOM 2252 C C . THR A 1 301 ? -1.649 2.137 -31.650 1.00 94.12 301 THR A C 1
ATOM 2254 O O . THR A 1 301 ? -2.643 1.488 -31.974 1.00 94.12 301 THR A O 1
ATOM 2257 N N . LEU A 1 302 ? -1.162 2.091 -30.408 1.00 93.19 302 LEU A N 1
ATOM 2258 C CA . LEU A 1 302 ? -1.678 1.208 -29.365 1.00 93.19 302 LEU A CA 1
ATOM 2259 C C . LEU A 1 302 ? -3.112 1.562 -28.949 1.00 93.19 302 LEU A C 1
ATOM 2261 O O . LEU A 1 302 ? -3.855 0.686 -28.523 1.00 93.19 302 LEU A O 1
ATOM 2265 N N . THR A 1 303 ? -3.548 2.815 -29.075 1.00 95.81 303 THR A N 1
ATOM 2266 C CA . THR A 1 303 ? -4.925 3.220 -28.741 1.00 95.81 303 THR A CA 1
ATOM 2267 C C . THR A 1 303 ? -5.876 3.167 -29.937 1.00 95.81 303 THR A C 1
ATOM 2269 O O . THR A 1 303 ? -7.026 2.783 -29.745 1.00 95.81 303 THR A O 1
ATOM 2272 N N . SER A 1 304 ? -5.400 3.454 -31.152 1.00 91.56 304 SER A N 1
ATOM 2273 C CA . SER A 1 304 ? -6.201 3.505 -32.389 1.00 91.56 304 SER A CA 1
ATOM 2274 C C . SER A 1 304 ? -6.626 2.149 -32.950 1.00 91.56 304 SER A C 1
ATOM 2276 O O . SER A 1 304 ? -7.625 2.084 -33.655 1.00 91.56 304 SER A O 1
ATOM 2278 N N . ALA A 1 305 ? -5.933 1.057 -32.623 1.00 73.94 305 ALA A N 1
ATOM 2279 C CA . ALA A 1 305 ? -6.259 -0.280 -33.131 1.00 73.94 305 ALA A CA 1
ATOM 2280 C C . ALA A 1 305 ? -7.551 -0.897 -32.527 1.00 73.94 305 ALA A C 1
ATOM 2282 O O . ALA A 1 305 ? -7.648 -2.119 -32.409 1.00 73.94 305 ALA A O 1
ATOM 2283 N N . SER A 1 306 ? -8.471 -0.086 -31.981 1.00 57.69 306 SER A N 1
ATOM 2284 C CA . SER A 1 306 ? -9.690 -0.519 -31.263 1.00 57.69 306 SER A CA 1
ATOM 2285 C C . SER A 1 306 ? -10.809 -0.932 -32.205 1.00 57.69 306 SER A C 1
ATOM 2287 O O . SER A 1 306 ? -11.144 -0.097 -33.071 1.00 57.69 306 SER A O 1
#

Sequence (306 aa):
MKVSPTALKLARQIGALAKEPDEEAPLIISQLCTLFGILRPYAQGELKSDPLRCAVFVADVMFLIHSLSQVPGSLRPSQALKRKGEEQLGQMLQYQQEGVKAALGGAALSGGFVGAEAALGSAGQRLKSCCQGLAPLPSRLRHQAARRVLESFCEELLGKMLEPKRQAGPALNALGALNRGNVTRLLAGTEEFREVLAGLKAPQSASGALDAEEVSAAVTLLSTGQAMVRQSLQAASLSVDPEVRGYAALGVAADLLGSDFGRFLERRKVLLKAMQKEEVLKLMQLSWRDEALTPEEAWRTLTSAS

Radius of gyration: 26.89 Å; chains: 1; bounding box: 74×44×73 Å

pLDDT: mean 86.38, std 14.03, range [47.38, 98.06]

Foldseek 3Di:
DDEDPVLVVLLVVLVVCLVVPDPCSLVVNLVSLVCCLPVQDVVLDPLLAQLLSLLNLLLSLVSNQVSQVPRDDPNRSNPVSNVSSVVSLVSSLVSLLVVLLVLCPQLACVNPLVSNVRSLVSSLVSLLNNLLSNQSHDPVVSVVSNLSSLLSNLVSLLCRLLPQPPPCQVVNVVVVVPVVDDPPPPPPDDCVVVVSVVSVPPPDPRQSADDPVSLVSLLVSLVVSLVSSCSSCVSNVHHDDPPSQNSLVSVVLSVCAQHDLVVCLVCLVSDVVRDDLVSQLSSCSHNDDDDPDHSVRSSCVSVVVD